Protein AF-A0A812BI98-F1 (afdb_monomer_lite)

InterPro domains:
  IPR001715 Calponin homology domain [PF00307] (2-47)
  IPR001715 Calponin homology domain [PF00307] (63-104)
  IPR001715 Calponin homology domain [PS50021] (1-47)
  IPR036872 CH domain superfamily [G3DSA:1.10.418.10] (1-49)
  IPR036872 CH domain superfamily [G3DSA:1.10.418.10] (50-117)
  IPR036872 CH domain superfamily [SSF47576] (1-109)
  IPR044801 Filamin family [PTHR38537] (9-109)

Radius of gyration: 30.45 Å; chains: 1; bounding box: 61×36×96 Å

Structure (mmCIF, N/CA/C/O backbone):
data_AF-A0A812BI98-F1
#
_entry.id   AF-A0A812BI98-F1
#
loop_
_atom_site.group_PDB
_atom_site.id
_atom_site.type_symbol
_atom_site.label_atom_id
_atom_site.label_alt_id
_atom_site.label_comp_id
_atom_site.label_asym_id
_atom_site.label_entity_id
_atom_site.label_seq_id
_atom_site.pdbx_PDB_ins_code
_atom_site.Cartn_x
_atom_site.Cartn_y
_atom_site.Cartn_z
_atom_site.occupancy
_atom_site.B_iso_or_equiv
_atom_site.auth_seq_id
_atom_site.auth_comp_id
_atom_site.auth_asym_id
_atom_site.auth_atom_id
_atom_site.pdbx_PDB_model_num
ATOM 1 N N . MET A 1 1 ? -13.188 -8.222 19.026 1.00 58.31 1 MET A N 1
ATOM 2 C CA . MET A 1 1 ? -12.436 -8.185 17.748 1.00 58.31 1 MET A CA 1
ATOM 3 C C . MET A 1 1 ? -13.376 -8.053 16.550 1.00 58.31 1 MET A C 1
ATOM 5 O O . MET A 1 1 ? -13.187 -7.123 15.781 1.00 58.31 1 MET A O 1
ATOM 9 N N . LEU A 1 2 ? -14.429 -8.877 16.440 1.00 67.62 2 LEU A N 1
ATOM 10 C CA . LEU A 1 2 ? -15.436 -8.780 15.364 1.00 67.62 2 LEU A CA 1
ATOM 11 C C . LEU A 1 2 ? -16.103 -7.392 15.251 1.00 67.62 2 LEU A C 1
ATOM 13 O O . LEU A 1 2 ? -16.142 -6.840 14.160 1.00 67.62 2 LEU A O 1
ATOM 17 N N . GLN A 1 3 ? -16.496 -6.770 16.372 1.00 71.06 3 GLN A N 1
ATOM 18 C CA . GLN A 1 3 ? -17.052 -5.401 16.384 1.00 71.06 3 GLN A CA 1
ATOM 19 C C . GLN A 1 3 ? -16.108 -4.330 15.802 1.00 71.06 3 GLN A C 1
ATOM 21 O O . GLN A 1 3 ? -16.570 -3.352 15.218 1.00 71.06 3 GLN A O 1
ATOM 26 N N . ASN A 1 4 ? -14.788 -4.511 15.932 1.00 72.56 4 ASN A N 1
ATOM 27 C CA . ASN A 1 4 ? -13.816 -3.576 15.361 1.00 72.56 4 ASN A CA 1
ATOM 28 C C . ASN A 1 4 ? -13.753 -3.734 13.839 1.00 72.56 4 ASN A C 1
ATOM 30 O O . ASN A 1 4 ? -13.665 -2.740 13.124 1.00 72.56 4 ASN A O 1
ATOM 34 N N . VAL A 1 5 ? -13.836 -4.972 13.343 1.00 70.94 5 VAL A N 1
ATOM 35 C CA . VAL A 1 5 ? -13.877 -5.250 11.901 1.00 70.94 5 VAL A CA 1
ATOM 36 C C . VAL A 1 5 ? -15.176 -4.721 11.286 1.00 70.94 5 VAL A C 1
ATOM 38 O O . VAL A 1 5 ? -15.126 -4.097 10.231 1.00 70.94 5 VAL A O 1
ATOM 41 N N . ASP A 1 6 ? -16.307 -4.840 11.988 1.00 75.94 6 ASP A N 1
ATOM 42 C CA . ASP A 1 6 ? -17.585 -4.235 11.579 1.00 75.94 6 ASP A CA 1
ATOM 43 C C . ASP A 1 6 ? -17.515 -2.711 11.434 1.00 75.94 6 ASP A C 1
ATOM 45 O O . ASP A 1 6 ? -18.087 -2.134 10.509 1.00 75.94 6 ASP A O 1
ATOM 49 N N . LEU A 1 7 ? -16.840 -2.029 12.362 1.00 76.56 7 LEU A N 1
ATOM 50 C CA . LEU A 1 7 ? -16.619 -0.584 12.269 1.00 76.56 7 LEU A CA 1
ATOM 51 C C . LEU A 1 7 ? -15.777 -0.226 11.042 1.00 76.56 7 LEU A C 1
ATOM 53 O O . LEU A 1 7 ? -16.141 0.679 10.294 1.00 76.56 7 LEU A O 1
ATOM 57 N N . VAL A 1 8 ? -14.692 -0.966 10.802 1.00 79.56 8 VAL A N 1
ATOM 58 C CA . VAL A 1 8 ? -13.822 -0.761 9.634 1.00 79.56 8 VAL A CA 1
ATOM 59 C C . VAL A 1 8 ? -14.593 -0.981 8.335 1.00 79.56 8 VAL A C 1
ATOM 61 O O . VAL A 1 8 ? -14.496 -0.173 7.415 1.00 79.56 8 VAL A O 1
ATOM 64 N N . PHE A 1 9 ? -15.394 -2.040 8.248 1.00 80.06 9 PHE A N 1
ATOM 65 C CA . PHE A 1 9 ? -16.180 -2.329 7.051 1.00 80.06 9 PHE A CA 1
ATOM 66 C C . PHE A 1 9 ? -17.235 -1.261 6.781 1.00 80.06 9 PHE A C 1
ATOM 68 O O . PHE A 1 9 ? -17.394 -0.858 5.629 1.00 80.06 9 PHE A O 1
ATOM 75 N N . ARG A 1 10 ? -17.893 -0.735 7.819 1.00 80.94 10 ARG A N 1
ATOM 76 C CA . ARG A 1 10 ? -18.806 0.406 7.667 1.00 80.94 10 ARG A CA 1
ATOM 77 C C . ARG A 1 10 ? -18.099 1.635 7.096 1.00 80.94 10 ARG A C 1
ATOM 79 O O . ARG A 1 10 ? -18.566 2.165 6.094 1.00 80.94 10 ARG A O 1
ATOM 86 N N . ALA A 1 11 ? -16.937 2.006 7.632 1.00 79.00 11 ALA A N 1
ATOM 87 C CA . ALA A 1 11 ? -16.153 3.132 7.113 1.00 79.00 11 ALA A CA 1
ATOM 88 C C . ALA A 1 11 ? -15.715 2.929 5.645 1.00 79.00 11 ALA A C 1
ATOM 90 O O . ALA A 1 11 ? -15.808 3.833 4.818 1.00 79.00 11 ALA A O 1
ATOM 91 N N . ILE A 1 12 ? -15.298 1.712 5.276 1.00 80.12 12 ILE A N 1
ATOM 92 C CA . ILE A 1 12 ? -14.932 1.369 3.889 1.00 80.12 12 ILE A CA 1
ATOM 93 C C . ILE A 1 12 ? -16.139 1.517 2.943 1.00 80.12 12 ILE A C 1
ATOM 95 O O . ILE A 1 12 ? -15.995 2.005 1.816 1.00 80.12 12 ILE A O 1
ATOM 99 N N . MET A 1 13 ? -17.332 1.113 3.388 1.00 82.56 13 MET A N 1
ATOM 100 C CA . MET A 1 13 ? -18.566 1.278 2.614 1.00 82.56 13 MET A CA 1
ATOM 101 C C . MET A 1 13 ? -18.974 2.751 2.473 1.00 82.56 13 MET A C 1
ATOM 103 O O . MET A 1 13 ? -19.407 3.142 1.386 1.00 82.56 13 MET A O 1
ATOM 107 N N . GLU A 1 14 ? -18.798 3.570 3.515 1.00 85.25 14 GLU A N 1
ATOM 108 C CA . GLU A 1 14 ? -19.023 5.026 3.472 1.00 85.25 14 GLU A CA 1
ATOM 109 C C . GLU A 1 14 ? -18.144 5.700 2.408 1.00 85.25 14 GLU A C 1
ATOM 111 O O . GLU A 1 14 ? -18.627 6.517 1.619 1.00 85.25 14 GLU A O 1
ATOM 116 N N . ASP A 1 15 ? -16.899 5.243 2.260 1.00 80.06 15 ASP A N 1
ATOM 117 C CA . ASP A 1 15 ? -15.980 5.692 1.209 1.00 80.06 15 ASP A CA 1
ATOM 118 C C . ASP A 1 15 ? -16.292 5.129 -0.190 1.00 80.06 15 ASP A C 1
ATOM 120 O O . ASP A 1 15 ? -15.548 5.351 -1.158 1.00 80.06 15 ASP A O 1
ATOM 124 N N . LYS A 1 16 ? -17.447 4.473 -0.349 1.00 82.31 16 LYS A N 1
ATOM 125 C CA . LYS A 1 16 ? -17.957 3.883 -1.598 1.00 82.31 16 LYS A CA 1
ATOM 126 C C . LYS A 1 16 ? -17.076 2.755 -2.138 1.00 82.31 16 LYS A C 1
ATOM 128 O O . LYS A 1 16 ? -17.110 2.457 -3.336 1.00 82.31 16 LYS A O 1
ATOM 133 N N . ILE A 1 17 ? -16.286 2.110 -1.283 1.00 82.12 17 ILE A N 1
ATOM 134 C CA . ILE A 1 17 ? -15.508 0.932 -1.658 1.00 82.12 17 ILE A CA 1
ATOM 135 C C . ILE A 1 17 ? -16.389 -0.301 -1.464 1.00 82.12 17 ILE A C 1
ATOM 137 O O . ILE A 1 17 ? -16.863 -0.597 -0.370 1.00 82.12 17 ILE A O 1
ATOM 141 N N . LYS A 1 18 ? -16.603 -1.060 -2.542 1.00 83.75 18 LYS A N 1
ATOM 142 C CA . LYS A 1 18 ? -17.374 -2.305 -2.473 1.00 83.75 18 LYS A CA 1
ATOM 143 C C . LYS A 1 18 ? -16.566 -3.390 -1.770 1.00 83.75 18 LYS A C 1
ATOM 145 O O . LYS A 1 18 ? -15.534 -3.816 -2.297 1.00 83.75 18 LYS A O 1
ATOM 150 N N . ILE A 1 19 ? -17.083 -3.883 -0.656 1.00 83.50 19 ILE A N 1
ATOM 151 C CA . ILE A 1 19 ? -16.599 -5.087 0.018 1.00 83.50 19 ILE A CA 1
ATOM 152 C C . ILE A 1 19 ? -17.162 -6.291 -0.742 1.00 83.50 19 ILE A C 1
ATOM 154 O O . ILE A 1 19 ? -18.371 -6.402 -0.916 1.00 83.50 19 ILE A O 1
ATOM 158 N N . VAL A 1 20 ? -16.298 -7.143 -1.295 1.00 81.00 20 VAL A N 1
ATOM 159 C CA . VAL A 1 20 ? -16.723 -8.276 -2.135 1.00 81.00 20 VAL A CA 1
ATOM 160 C C . VAL A 1 20 ? -16.166 -9.556 -1.556 1.00 81.00 20 VAL A C 1
ATOM 162 O O . VAL A 1 20 ? -14.949 -9.706 -1.479 1.00 81.00 20 VAL A O 1
ATOM 165 N N . ASN A 1 21 ? -17.073 -10.470 -1.213 1.00 84.38 21 ASN A N 1
ATOM 166 C CA . ASN A 1 21 ? -16.782 -11.819 -0.734 1.00 84.38 21 ASN A CA 1
ATOM 167 C C . ASN A 1 21 ? -15.816 -11.865 0.461 1.00 84.38 21 ASN A C 1
ATOM 169 O O . ASN A 1 21 ? -15.031 -12.800 0.553 1.00 84.38 21 ASN A O 1
ATOM 173 N N . ILE A 1 22 ? -15.843 -10.861 1.340 1.00 84.50 22 ILE A N 1
ATOM 174 C CA . ILE A 1 22 ? -15.079 -10.863 2.589 1.00 84.50 22 ILE A CA 1
ATOM 175 C C . ILE A 1 22 ? -15.997 -10.476 3.746 1.00 84.50 22 ILE A C 1
ATOM 177 O O . ILE A 1 22 ? -16.682 -9.453 3.681 1.00 84.50 22 ILE A O 1
ATOM 181 N N . GLY A 1 23 ? -16.026 -11.324 4.770 1.00 84.31 23 GLY A N 1
ATOM 182 C CA . GLY A 1 23 ? -16.734 -11.109 6.026 1.00 84.31 23 GLY A CA 1
ATOM 183 C C . GLY A 1 23 ? -15.780 -10.840 7.186 1.00 84.31 23 GLY A C 1
ATOM 184 O O . GLY A 1 23 ? -14.556 -10.918 7.066 1.00 84.31 23 GLY A O 1
ATOM 185 N N . ASN A 1 24 ? -16.347 -10.516 8.343 1.00 79.62 24 ASN A N 1
ATOM 186 C CA . ASN A 1 24 ? -15.558 -10.159 9.523 1.00 79.62 24 ASN A CA 1
ATOM 187 C C . ASN A 1 24 ? -14.732 -11.345 10.026 1.00 79.62 24 ASN A C 1
ATOM 189 O O . ASN A 1 24 ? -13.596 -11.182 10.470 1.00 79.62 24 ASN A O 1
ATOM 193 N N . GLU A 1 25 ? -15.307 -12.541 9.918 1.00 80.62 25 GLU A N 1
ATOM 194 C CA . GLU A 1 25 ? -14.672 -13.803 10.281 1.00 80.62 25 GLU A CA 1
ATOM 195 C C . GLU A 1 25 ? -13.445 -14.088 9.413 1.00 80.62 25 GLU A C 1
ATOM 197 O O . GLU A 1 25 ? -12.435 -14.541 9.936 1.00 80.62 25 GLU A O 1
ATOM 202 N N . ASP A 1 26 ? -13.467 -13.742 8.122 1.00 80.75 26 ASP A N 1
ATOM 203 C CA . ASP A 1 26 ? -12.318 -13.923 7.227 1.00 80.75 26 ASP A CA 1
ATOM 204 C C . ASP A 1 26 ? -11.114 -13.077 7.651 1.00 80.75 26 ASP A C 1
ATOM 206 O O . ASP A 1 26 ? -9.968 -13.504 7.513 1.00 80.75 26 ASP A O 1
ATOM 210 N N . VAL A 1 27 ? -11.363 -11.877 8.179 1.00 73.75 27 VAL A N 1
ATOM 211 C CA . VAL A 1 27 ? -10.308 -10.988 8.679 1.00 73.75 27 VAL A CA 1
ATOM 212 C C . VAL A 1 27 ? -9.775 -11.494 10.015 1.00 73.75 27 VAL A C 1
ATOM 214 O O . VAL A 1 27 ? -8.563 -11.581 10.193 1.00 73.75 27 VAL A O 1
ATOM 217 N N . VAL A 1 28 ? -10.669 -11.857 10.939 1.00 70.19 28 VAL A N 1
ATOM 218 C CA . VAL A 1 28 ? -10.293 -12.355 12.273 1.00 70.19 28 VAL A CA 1
ATOM 219 C C . VAL A 1 28 ? -9.551 -13.690 12.185 1.00 70.19 28 VAL A C 1
ATOM 221 O O . VAL A 1 28 ? -8.573 -13.889 12.900 1.00 70.19 28 VAL A O 1
ATOM 224 N N . ASN A 1 29 ? -9.961 -14.570 11.271 1.00 76.50 29 ASN A N 1
ATOM 225 C CA . ASN A 1 29 ? -9.350 -15.883 11.062 1.00 76.50 29 ASN A CA 1
ATOM 226 C C . ASN A 1 29 ? -8.132 -15.841 10.121 1.00 76.50 29 ASN A C 1
ATOM 228 O O . ASN A 1 29 ? -7.505 -16.872 9.889 1.00 76.50 29 ASN A O 1
ATOM 232 N N . GLY A 1 30 ? -7.778 -14.673 9.571 1.00 77.31 30 GLY A N 1
ATOM 233 C CA . GLY A 1 30 ? -6.558 -14.503 8.780 1.00 77.31 30 GLY A CA 1
ATOM 234 C C . GLY A 1 30 ? -6.609 -15.100 7.369 1.00 77.31 30 GLY A C 1
ATOM 235 O O . GLY A 1 30 ? -5.598 -15.598 6.874 1.00 77.31 30 GLY A O 1
ATOM 236 N N . ASN A 1 31 ? -7.754 -15.046 6.682 1.00 81.38 31 ASN A N 1
ATOM 237 C CA . ASN A 1 31 ? -7.878 -15.500 5.296 1.00 81.38 31 ASN A CA 1
ATOM 238 C C . ASN A 1 31 ? -7.100 -14.579 4.336 1.00 81.38 31 ASN A C 1
ATOM 240 O O . ASN A 1 31 ? -7.626 -13.604 3.790 1.00 81.38 31 ASN A O 1
ATOM 244 N N . LEU A 1 32 ? -5.828 -14.918 4.108 1.00 74.81 32 LEU A N 1
ATOM 245 C CA . LEU A 1 32 ? -4.874 -14.122 3.330 1.00 74.81 32 LEU A CA 1
ATOM 246 C C . LEU A 1 32 ? -5.392 -13.735 1.944 1.00 74.81 32 LEU A C 1
ATOM 248 O O . LEU A 1 32 ? -5.201 -12.600 1.515 1.00 74.81 32 LEU A O 1
ATOM 252 N N . LYS A 1 33 ? -6.069 -14.650 1.243 1.00 80.75 33 LYS A N 1
ATOM 253 C CA . LYS A 1 33 ? -6.572 -14.398 -0.114 1.00 80.75 33 LYS A CA 1
ATOM 254 C C . LYS A 1 33 ? -7.587 -13.256 -0.130 1.00 80.75 33 LYS A C 1
ATOM 256 O O . LYS A 1 33 ? -7.526 -12.389 -1.002 1.00 80.75 33 LYS A O 1
ATOM 261 N N . LEU A 1 34 ? -8.510 -13.251 0.828 1.00 79.06 34 LEU A N 1
ATOM 262 C CA . LEU A 1 34 ? -9.551 -12.230 0.924 1.00 79.06 34 LEU A CA 1
ATOM 263 C C . LEU A 1 34 ? -8.997 -10.917 1.475 1.00 79.06 34 LEU A C 1
ATOM 265 O O . LEU A 1 34 ? -9.311 -9.856 0.937 1.00 79.06 34 LEU A O 1
ATOM 269 N N . ILE A 1 35 ? -8.101 -10.987 2.461 1.00 75.69 35 ILE A N 1
ATOM 270 C CA . ILE A 1 35 ? -7.405 -9.815 3.008 1.00 75.69 35 ILE A CA 1
ATOM 271 C C . ILE A 1 35 ? -6.597 -9.102 1.914 1.00 75.69 35 ILE A C 1
ATOM 273 O O . ILE A 1 35 ? -6.718 -7.888 1.760 1.00 75.69 35 ILE A O 1
ATOM 277 N N . LEU A 1 36 ? -5.839 -9.834 1.089 1.00 72.44 36 LEU A N 1
ATOM 278 C CA . LEU A 1 36 ? -5.121 -9.262 -0.058 1.00 72.44 36 LEU A CA 1
ATOM 279 C C . LEU A 1 36 ? -6.082 -8.627 -1.072 1.00 72.44 36 LEU A C 1
ATOM 281 O O . LEU A 1 36 ? -5.805 -7.547 -1.594 1.00 72.44 36 LEU A O 1
ATOM 285 N N . GLY A 1 37 ? -7.236 -9.256 -1.311 1.00 80.19 37 GLY A N 1
ATOM 286 C CA . GLY A 1 37 ? -8.297 -8.689 -2.143 1.00 80.19 37 GLY A CA 1
ATOM 287 C C . GLY A 1 37 ? -8.862 -7.374 -1.593 1.00 80.19 37 GLY A C 1
ATOM 288 O O . GLY A 1 37 ? -9.118 -6.449 -2.368 1.00 80.19 37 GLY A O 1
ATOM 289 N N . LEU A 1 38 ? -9.024 -7.262 -0.271 1.00 77.88 38 LEU A N 1
ATOM 290 C CA . LEU A 1 38 ? -9.459 -6.036 0.402 1.00 77.88 38 LEU A CA 1
ATOM 291 C C . LEU A 1 38 ? -8.390 -4.939 0.310 1.00 77.88 38 LEU A C 1
ATOM 293 O O . LEU A 1 38 ? -8.702 -3.820 -0.095 1.00 77.88 38 LEU A O 1
ATOM 297 N N . ILE A 1 39 ? -7.129 -5.264 0.609 1.00 76.50 39 ILE A N 1
ATOM 298 C CA . ILE A 1 39 ? -5.995 -4.328 0.512 1.00 76.50 39 ILE A CA 1
ATOM 299 C C . ILE A 1 39 ? -5.870 -3.781 -0.911 1.00 76.50 39 ILE A C 1
ATOM 301 O O . ILE A 1 39 ? -5.742 -2.573 -1.102 1.00 76.50 39 ILE A O 1
ATOM 305 N N . TRP A 1 40 ? -5.979 -4.64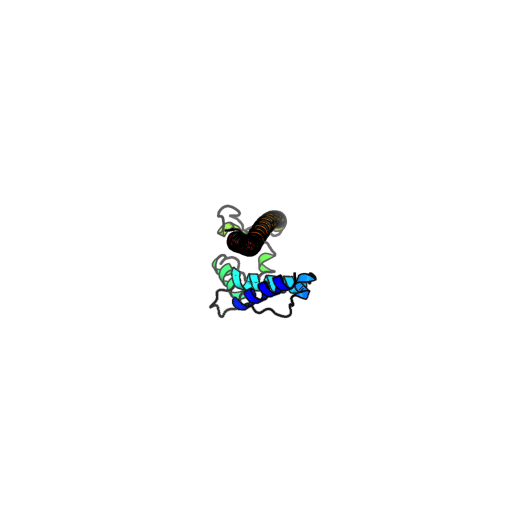3 -1.922 1.00 79.00 40 TRP A N 1
ATOM 306 C CA . TRP A 1 40 ? -5.942 -4.221 -3.321 1.00 79.00 40 TRP A CA 1
ATOM 307 C C . TRP A 1 40 ? -7.038 -3.199 -3.658 1.00 79.00 40 TRP A C 1
ATOM 309 O O . TRP A 1 40 ? -6.776 -2.216 -4.349 1.00 79.00 40 TRP A O 1
ATOM 319 N N . ARG A 1 41 ? -8.259 -3.374 -3.135 1.00 79.12 41 ARG A N 1
ATOM 320 C CA . ARG A 1 41 ? -9.357 -2.409 -3.329 1.00 79.12 41 ARG A CA 1
ATOM 321 C C . ARG A 1 41 ? -9.075 -1.063 -2.667 1.00 79.12 41 ARG A C 1
ATOM 323 O O . ARG A 1 41 ? -9.405 -0.033 -3.252 1.00 79.12 41 ARG A O 1
ATOM 330 N N . LEU A 1 42 ? -8.454 -1.067 -1.488 1.00 75.88 42 LEU A N 1
ATOM 331 C CA . LEU A 1 42 ? -8.044 0.157 -0.796 1.00 75.88 42 LEU A CA 1
ATOM 332 C C . LEU A 1 42 ? -6.966 0.902 -1.592 1.00 75.88 42 LEU A C 1
ATOM 334 O O . LEU A 1 42 ? -7.123 2.092 -1.859 1.00 75.88 42 LEU A O 1
ATOM 338 N N . ILE A 1 43 ? -5.927 0.197 -2.055 1.00 74.75 43 ILE A N 1
ATOM 339 C CA . ILE A 1 43 ? -4.880 0.764 -2.924 1.00 74.75 43 ILE A CA 1
ATOM 340 C C . ILE A 1 43 ? -5.514 1.383 -4.174 1.00 74.75 43 ILE A C 1
ATOM 342 O O . ILE A 1 43 ? -5.261 2.545 -4.496 1.00 74.75 43 ILE A O 1
ATOM 346 N N . LEU A 1 44 ? -6.406 0.642 -4.839 1.00 75.94 44 LEU A N 1
ATOM 347 C CA . LEU A 1 44 ? -7.120 1.137 -6.011 1.00 75.94 44 LEU A CA 1
ATOM 348 C C . LEU A 1 44 ? -7.895 2.422 -5.724 1.00 75.94 44 LEU A C 1
ATOM 350 O O . LEU A 1 44 ? -7.859 3.322 -6.558 1.00 75.94 44 LEU A O 1
ATOM 354 N N . ARG A 1 45 ? -8.592 2.532 -4.588 1.00 77.31 45 ARG A N 1
ATOM 355 C CA . ARG A 1 45 ? -9.398 3.714 -4.258 1.00 77.31 45 ARG A CA 1
ATOM 356 C C . ARG A 1 45 ? -8.552 4.927 -3.887 1.00 77.31 45 ARG A C 1
ATOM 358 O O . ARG A 1 45 ? -8.842 6.004 -4.390 1.00 77.31 45 ARG A O 1
ATOM 365 N N . TYR A 1 46 ? -7.570 4.770 -3.005 1.00 77.25 46 TYR A N 1
ATOM 366 C CA . TYR A 1 46 ? -6.878 5.921 -2.414 1.00 77.25 46 TYR A CA 1
ATOM 367 C C . TYR A 1 46 ? -5.623 6.345 -3.173 1.00 77.25 46 TYR A C 1
ATOM 369 O O . TYR A 1 46 ? -5.267 7.517 -3.125 1.00 77.25 46 TYR A O 1
ATOM 377 N N . GLN A 1 47 ? -4.943 5.422 -3.859 1.00 70.94 47 GLN A N 1
ATOM 378 C CA . GLN A 1 47 ? -3.670 5.727 -4.525 1.00 70.94 47 GLN A CA 1
ATOM 379 C C . GLN A 1 47 ? -3.795 5.851 -6.043 1.00 70.94 47 GLN A C 1
ATOM 381 O O . GLN A 1 47 ? -2.967 6.505 -6.669 1.00 70.94 47 GLN A O 1
ATOM 386 N N . ILE A 1 48 ? -4.800 5.208 -6.643 1.00 71.31 48 ILE A N 1
ATOM 387 C CA . ILE A 1 48 ? -4.861 5.035 -8.102 1.00 71.31 48 ILE A CA 1
ATOM 388 C C . ILE A 1 48 ? -6.073 5.738 -8.709 1.00 71.31 48 ILE A C 1
ATOM 390 O O . ILE A 1 48 ? -5.962 6.417 -9.728 1.00 71.31 48 ILE A O 1
ATOM 394 N N . SER A 1 49 ? -7.249 5.555 -8.116 1.00 68.12 49 SER A N 1
ATOM 395 C CA . SER A 1 49 ? -8.499 6.043 -8.690 1.00 68.12 49 SER A CA 1
ATOM 396 C C . SER A 1 49 ? -8.784 7.466 -8.233 1.00 68.12 49 SER A C 1
ATOM 398 O O . SER A 1 49 ? -9.012 7.719 -7.055 1.00 68.12 49 SER A O 1
ATOM 400 N N . THR A 1 50 ? -8.878 8.394 -9.181 1.00 63.78 50 THR A N 1
ATOM 401 C CA . THR A 1 50 ? -9.525 9.688 -8.945 1.00 63.78 50 THR A CA 1
ATOM 402 C C . THR A 1 50 ? -11.042 9.505 -9.034 1.00 63.78 50 THR A C 1
ATOM 404 O O . THR A 1 50 ? -11.532 8.818 -9.930 1.00 63.78 50 THR A O 1
ATOM 407 N N . SER A 1 51 ? -11.796 10.126 -8.124 1.00 57.59 51 SER A N 1
ATOM 408 C CA . SER A 1 51 ? -13.250 9.952 -7.933 1.00 57.59 51 SER A CA 1
ATOM 409 C C . SER A 1 51 ? -14.122 10.092 -9.193 1.00 57.59 51 SER A C 1
ATOM 411 O O . SER A 1 51 ? -15.229 9.559 -9.206 1.00 57.59 51 SER A O 1
ATOM 413 N N . ASN A 1 52 ? -13.624 10.739 -10.254 1.00 57.56 52 ASN A N 1
ATOM 414 C CA . ASN A 1 52 ? -14.368 11.048 -11.481 1.00 57.56 52 ASN A CA 1
ATOM 415 C C . ASN A 1 52 ? -13.850 10.341 -12.753 1.00 57.56 52 ASN A C 1
ATOM 417 O O . ASN A 1 52 ? -14.331 10.626 -13.852 1.00 57.56 52 ASN A O 1
ATOM 421 N N . ALA A 1 53 ? -12.870 9.438 -12.656 1.00 59.34 53 ALA A N 1
ATOM 422 C CA . ALA A 1 53 ? -12.291 8.807 -13.840 1.00 59.34 53 ALA A CA 1
ATOM 423 C C . ALA A 1 53 ? -13.163 7.645 -14.362 1.00 59.34 53 ALA A C 1
ATOM 425 O O . ALA A 1 53 ? -13.325 6.625 -13.700 1.00 59.34 53 ALA A O 1
ATOM 426 N N . ARG A 1 54 ? -13.689 7.777 -15.590 1.00 62.41 54 ARG A N 1
ATOM 427 C CA . ARG A 1 54 ? -14.400 6.697 -16.317 1.00 62.41 54 ARG A CA 1
ATOM 428 C C . ARG A 1 54 ? -13.467 5.586 -16.820 1.00 62.41 54 ARG A C 1
ATOM 430 O O . ARG A 1 54 ? -13.936 4.533 -17.239 1.00 62.41 54 ARG A O 1
ATOM 437 N N . ALA A 1 55 ? -12.160 5.833 -16.825 1.00 70.44 55 ALA A N 1
ATOM 438 C CA . ALA A 1 55 ? -11.162 4.895 -17.316 1.00 70.44 55 ALA A CA 1
ATOM 439 C C . ALA A 1 55 ? -10.795 3.856 -16.247 1.00 70.44 55 ALA A C 1
ATOM 441 O O . ALA A 1 55 ? -10.729 4.164 -15.058 1.00 70.44 55 ALA A O 1
ATOM 442 N N . ALA A 1 56 ? -10.510 2.626 -16.683 1.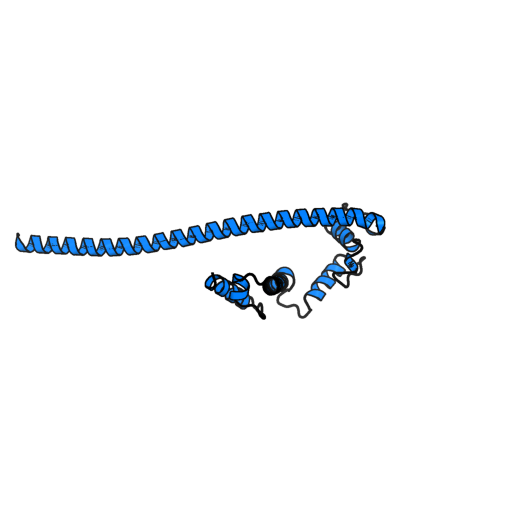00 80.62 56 ALA A N 1
ATOM 443 C CA . ALA A 1 56 ? -10.044 1.573 -15.790 1.00 80.62 56 ALA A CA 1
ATOM 444 C C . ALA A 1 56 ? -8.753 2.012 -15.057 1.00 80.62 56 ALA A C 1
ATOM 446 O O . ALA A 1 56 ? -7.853 2.545 -15.712 1.00 80.62 56 ALA A O 1
ATOM 447 N N . PRO A 1 57 ? -8.594 1.732 -13.747 1.00 74.62 57 PRO A N 1
ATOM 448 C CA . PRO A 1 57 ? -7.435 2.176 -12.960 1.00 74.62 57 PRO A CA 1
ATOM 449 C C . PRO A 1 57 ? -6.085 1.792 -13.577 1.00 74.62 57 PRO A C 1
ATOM 451 O O . PRO A 1 57 ? -5.151 2.587 -13.612 1.00 74.62 57 PRO A O 1
ATOM 454 N N . LYS A 1 58 ? -6.013 0.592 -14.164 1.00 79.38 58 LYS A N 1
ATOM 455 C CA . LYS A 1 58 ? -4.834 0.107 -14.891 1.00 79.38 58 LYS A CA 1
ATOM 456 C C . LYS A 1 58 ? -4.444 1.026 -16.057 1.00 79.38 58 LYS A C 1
ATOM 458 O O . LYS A 1 58 ? -3.265 1.298 -16.245 1.00 79.38 58 LYS A O 1
ATOM 463 N N . MET A 1 59 ? -5.424 1.506 -16.823 1.00 82.12 59 MET A N 1
ATOM 464 C CA . MET A 1 59 ? -5.186 2.397 -17.963 1.00 82.12 59 MET A CA 1
ATOM 465 C C . MET A 1 59 ? -4.727 3.780 -17.508 1.00 82.12 59 MET A C 1
ATOM 467 O O . MET A 1 59 ? -3.852 4.357 -18.140 1.00 82.12 59 MET A O 1
ATOM 471 N N . LEU A 1 60 ? -5.261 4.291 -16.394 1.00 79.88 60 LEU A N 1
ATOM 472 C CA . LEU A 1 60 ? -4.798 5.556 -15.814 1.00 79.88 60 LEU A CA 1
ATOM 473 C C . LEU A 1 60 ? -3.316 5.487 -15.445 1.00 79.88 60 LEU A C 1
ATOM 475 O O . LEU A 1 60 ? -2.552 6.382 -15.797 1.00 79.88 60 LEU A O 1
ATOM 479 N N . MET A 1 61 ? -2.901 4.401 -14.789 1.00 79.38 61 MET A N 1
ATOM 480 C CA . MET A 1 61 ? -1.501 4.202 -14.418 1.00 79.38 61 MET A CA 1
ATOM 481 C C . MET A 1 61 ? -0.597 4.073 -15.643 1.00 79.38 61 MET A C 1
ATOM 483 O O . MET A 1 61 ? 0.457 4.698 -15.680 1.00 79.38 61 MET A O 1
ATOM 487 N N . ILE A 1 62 ? -1.016 3.301 -16.651 1.00 83.44 62 ILE A N 1
ATOM 488 C CA . ILE A 1 62 ? -0.261 3.147 -17.901 1.00 83.44 62 ILE A CA 1
ATOM 489 C C . ILE A 1 62 ? -0.111 4.496 -18.607 1.00 83.44 62 ILE A C 1
ATOM 491 O O . ILE A 1 62 ? 1.000 4.870 -18.959 1.00 83.44 62 ILE A O 1
ATOM 495 N N . ASN A 1 63 ? -1.194 5.261 -18.750 1.00 84.06 63 ASN A N 1
ATOM 496 C CA . ASN A 1 63 ? -1.154 6.570 -19.401 1.00 84.06 63 ASN A CA 1
ATOM 497 C C . ASN A 1 63 ? -0.265 7.560 -18.636 1.00 84.06 63 ASN A C 1
ATOM 499 O O . ASN A 1 63 ? 0.503 8.299 -19.249 1.00 84.06 63 ASN A O 1
ATOM 503 N N . CYS A 1 64 ? -0.336 7.551 -17.302 1.00 82.12 64 CYS A N 1
ATOM 504 C CA . CYS A 1 64 ? 0.539 8.357 -16.457 1.00 82.12 64 CYS A CA 1
ATOM 505 C C . CYS A 1 64 ? 2.010 7.984 -16.687 1.00 82.12 64 CYS A C 1
ATOM 507 O O . CYS A 1 64 ? 2.828 8.844 -17.006 1.00 82.12 64 CYS A O 1
ATOM 509 N N . LEU A 1 65 ? 2.344 6.696 -16.630 1.00 81.69 65 LEU A N 1
ATOM 510 C CA . LEU A 1 65 ? 3.707 6.221 -16.859 1.00 81.69 65 LEU A CA 1
ATOM 511 C C . LEU A 1 65 ? 4.205 6.520 -18.268 1.00 81.69 65 LEU A C 1
ATOM 513 O O . LEU A 1 65 ? 5.340 6.953 -18.416 1.00 81.69 65 LEU A O 1
ATOM 517 N N . GLN A 1 66 ? 3.357 6.374 -19.281 1.00 85.62 66 GLN A N 1
ATOM 518 C CA . GLN A 1 66 ? 3.697 6.713 -20.658 1.00 85.62 66 GLN A CA 1
ATOM 519 C C . GLN A 1 66 ? 3.954 8.218 -20.830 1.00 85.62 66 GLN A C 1
ATOM 521 O O . GLN A 1 66 ? 4.812 8.604 -21.617 1.00 85.62 66 GLN A O 1
ATOM 526 N N . SER A 1 67 ? 3.263 9.075 -20.068 1.00 85.00 67 SER A N 1
ATOM 527 C CA . SER A 1 67 ? 3.539 10.519 -20.048 1.00 85.00 67 SER A CA 1
ATOM 528 C C . SER A 1 67 ? 4.855 10.867 -19.340 1.00 85.00 67 SER A C 1
ATOM 530 O O . SER A 1 67 ? 5.568 11.775 -19.764 1.00 85.00 67 SER A O 1
ATOM 532 N N . PHE A 1 68 ? 5.213 10.121 -18.290 1.00 80.44 68 PHE A N 1
ATOM 533 C CA . PHE A 1 68 ? 6.474 10.292 -17.565 1.00 80.44 68 PHE A CA 1
ATOM 534 C C . PHE A 1 68 ? 7.677 9.710 -18.321 1.00 80.44 68 PHE A C 1
ATOM 536 O O . PHE A 1 68 ? 8.771 10.276 -18.255 1.00 80.44 68 PHE A O 1
ATOM 543 N N . LEU A 1 69 ? 7.469 8.608 -19.044 1.00 86.19 69 LEU A N 1
ATOM 544 C CA . LEU A 1 69 ? 8.473 7.808 -19.747 1.00 86.19 69 LEU A CA 1
ATOM 545 C C . LEU A 1 69 ? 8.070 7.583 -21.215 1.00 86.19 69 LEU A C 1
ATOM 547 O O . LEU A 1 69 ? 7.797 6.447 -21.614 1.00 86.19 69 LEU A O 1
ATOM 551 N N . PRO A 1 70 ? 8.059 8.642 -22.046 1.00 85.00 70 PRO A N 1
ATOM 552 C CA . PRO A 1 70 ? 7.634 8.532 -23.442 1.00 85.00 70 PRO A CA 1
ATOM 553 C C . PRO A 1 70 ? 8.509 7.565 -24.256 1.00 85.00 70 PRO A C 1
ATOM 555 O O . PRO A 1 70 ? 8.017 6.906 -25.170 1.00 85.00 70 PRO A O 1
ATOM 558 N N . ASP A 1 71 ? 9.779 7.420 -23.874 1.00 84.56 71 ASP A N 1
ATOM 559 C CA . ASP A 1 71 ? 10.775 6.605 -24.574 1.00 84.56 71 ASP A CA 1
ATOM 560 C C . ASP A 1 71 ? 10.633 5.084 -24.334 1.00 84.56 71 ASP A C 1
ATOM 562 O O . ASP A 1 71 ? 11.205 4.297 -25.086 1.00 84.56 71 ASP A O 1
ATOM 566 N N . CYS A 1 72 ? 9.901 4.642 -23.299 1.00 78.81 72 CYS A N 1
ATOM 567 C CA . CYS A 1 72 ? 9.878 3.233 -22.863 1.00 78.81 72 CYS A CA 1
ATOM 568 C C . CYS A 1 72 ? 8.663 2.419 -23.346 1.00 78.81 72 CYS A C 1
ATOM 570 O O . CYS A 1 72 ? 8.593 1.229 -23.050 1.00 78.81 72 CYS A O 1
ATOM 572 N N . ASN A 1 73 ? 7.722 3.037 -24.072 1.00 83.50 73 ASN A N 1
ATOM 573 C CA . ASN A 1 73 ? 6.484 2.426 -24.591 1.00 83.50 73 ASN A CA 1
ATOM 574 C C . ASN A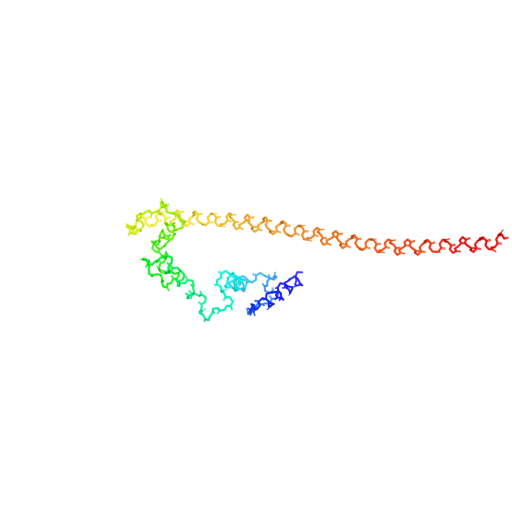 1 73 ? 5.837 1.389 -23.639 1.00 83.50 73 ASN A C 1
ATOM 576 O O . ASN A 1 73 ? 5.738 0.192 -23.930 1.00 83.50 73 ASN A O 1
ATOM 580 N N . ILE A 1 74 ? 5.428 1.860 -22.463 1.00 85.75 74 ILE A N 1
ATOM 581 C CA . ILE A 1 74 ? 4.884 1.057 -21.373 1.00 85.75 74 ILE A CA 1
ATOM 582 C C . ILE A 1 74 ? 3.410 0.778 -21.666 1.00 85.75 74 ILE A C 1
ATOM 584 O O . ILE A 1 74 ? 2.574 1.673 -21.639 1.00 85.75 74 ILE A O 1
ATOM 588 N N . THR A 1 75 ? 3.073 -0.488 -21.905 1.00 86.75 75 THR A N 1
ATOM 589 C CA . THR A 1 75 ? 1.692 -0.949 -22.152 1.00 86.75 75 THR A CA 1
ATOM 590 C C . THR A 1 75 ? 1.224 -1.976 -21.120 1.00 86.75 75 THR A C 1
ATOM 592 O O . THR A 1 75 ? 0.036 -2.299 -21.036 1.00 86.75 75 THR A O 1
ATOM 595 N N . ASN A 1 76 ? 2.139 -2.495 -20.298 1.00 83.00 76 ASN A N 1
ATOM 596 C CA . ASN A 1 76 ? 1.847 -3.442 -19.231 1.00 83.00 76 ASN A CA 1
ATOM 597 C C . ASN A 1 76 ? 2.757 -3.253 -18.000 1.00 83.00 76 ASN A C 1
ATOM 599 O O . ASN A 1 76 ? 3.742 -2.521 -18.030 1.00 83.00 76 ASN A O 1
ATOM 603 N N . PHE A 1 77 ? 2.404 -3.939 -16.908 1.00 79.62 77 PHE A N 1
ATOM 604 C CA . PHE A 1 77 ? 3.139 -3.949 -15.633 1.00 79.62 77 PHE A CA 1
ATOM 605 C C . PHE A 1 77 ? 3.976 -5.222 -15.434 1.00 79.62 77 PHE A C 1
ATOM 607 O O . PHE A 1 77 ? 4.300 -5.574 -14.305 1.00 79.62 77 PHE A O 1
ATOM 614 N N . SER A 1 78 ? 4.272 -5.958 -16.510 1.00 76.81 78 SER A N 1
ATOM 615 C CA . SER A 1 78 ? 5.011 -7.222 -16.450 1.00 76.81 78 SER A CA 1
ATOM 616 C C . SER A 1 78 ? 6.206 -7.206 -17.398 1.00 76.81 78 SER A C 1
ATOM 618 O O . SER A 1 78 ? 7.295 -6.792 -17.007 1.00 76.81 78 SER A O 1
ATOM 620 N N . SER A 1 79 ? 6.023 -7.615 -18.654 1.00 75.50 79 SER A N 1
ATOM 621 C CA . SER A 1 79 ? 7.120 -7.787 -19.608 1.00 75.50 79 SER A CA 1
ATOM 622 C C . SER A 1 79 ? 7.870 -6.485 -19.899 1.00 75.50 79 SER A C 1
ATOM 624 O O . SER A 1 79 ? 9.087 -6.528 -20.042 1.00 75.50 79 SER A O 1
ATOM 626 N N . ASN A 1 80 ? 7.196 -5.327 -19.906 1.00 80.31 80 ASN A N 1
ATOM 627 C CA . ASN A 1 80 ? 7.852 -4.030 -20.136 1.00 80.31 80 ASN A CA 1
ATOM 628 C C . ASN A 1 80 ? 8.801 -3.601 -19.007 1.00 80.31 80 ASN A C 1
ATOM 630 O O . ASN A 1 80 ? 9.635 -2.731 -19.215 1.00 80.31 80 ASN A O 1
ATOM 634 N N . TRP A 1 81 ? 8.682 -4.205 -17.826 1.00 76.69 81 TRP A N 1
ATOM 635 C CA . TRP A 1 81 ? 9.541 -3.923 -16.674 1.00 76.69 81 TRP A CA 1
ATOM 636 C C . TRP A 1 81 ? 10.584 -5.021 -16.446 1.00 76.69 81 TRP A C 1
ATOM 638 O O . TRP A 1 81 ? 11.480 -4.863 -15.621 1.00 76.69 81 TRP A O 1
ATOM 648 N N . SER A 1 82 ? 10.472 -6.135 -17.175 1.00 70.69 82 SER A N 1
ATOM 649 C CA . SER A 1 82 ? 11.253 -7.351 -16.935 1.00 70.69 82 SER A CA 1
ATOM 650 C C . SER A 1 82 ? 12.729 -7.233 -17.313 1.00 70.69 82 SER A C 1
ATOM 652 O O . SER A 1 82 ? 13.563 -7.924 -16.734 1.00 70.69 82 SER A O 1
ATOM 654 N N . ASP A 1 83 ? 13.068 -6.348 -18.252 1.00 69.12 83 ASP A N 1
ATOM 655 C CA . ASP A 1 83 ? 14.449 -6.084 -18.658 1.00 69.12 83 ASP A CA 1
ATOM 656 C C . ASP A 1 83 ? 15.129 -5.000 -17.808 1.00 69.12 83 ASP A C 1
ATOM 658 O O . ASP A 1 83 ? 16.329 -4.774 -17.956 1.00 69.12 83 ASP A O 1
ATOM 662 N N . GLY A 1 84 ? 14.380 -4.351 -16.911 1.00 72.12 84 GLY A N 1
ATOM 663 C CA . GLY A 1 84 ? 14.844 -3.297 -16.017 1.00 72.12 84 GLY A CA 1
ATOM 664 C C . GLY A 1 84 ? 15.004 -1.921 -16.668 1.00 72.12 84 GLY A C 1
ATOM 665 O O . GLY A 1 84 ? 15.137 -0.943 -15.935 1.00 72.12 84 GLY A O 1
ATOM 666 N N . VAL A 1 85 ? 14.951 -1.786 -17.996 1.00 78.88 85 VAL A N 1
ATOM 667 C CA . VAL A 1 85 ? 15.251 -0.516 -18.693 1.00 78.88 85 VAL A CA 1
ATOM 668 C C . VAL A 1 85 ? 14.234 0.566 -18.328 1.00 78.88 85 VAL A C 1
ATOM 670 O O . VAL A 1 85 ? 14.621 1.680 -17.976 1.00 78.88 85 VAL A O 1
ATOM 673 N N . ALA A 1 86 ? 12.942 0.222 -18.311 1.00 78.12 86 ALA A N 1
ATOM 674 C CA . ALA A 1 86 ? 11.871 1.136 -17.903 1.00 78.12 86 ALA A CA 1
ATOM 675 C C . ALA A 1 86 ? 12.044 1.653 -16.462 1.00 78.12 86 ALA A C 1
ATOM 677 O O . ALA A 1 86 ? 11.709 2.796 -16.159 1.00 78.12 86 ALA A O 1
ATOM 678 N N . LEU A 1 87 ? 12.617 0.831 -15.578 1.00 75.19 87 LEU A N 1
ATOM 679 C CA . LEU A 1 87 ? 12.859 1.193 -14.184 1.00 75.19 87 LEU A CA 1
ATOM 680 C C . LEU A 1 87 ? 14.034 2.176 -14.060 1.00 75.19 87 LEU A C 1
ATOM 682 O O . LEU A 1 87 ? 13.935 3.165 -13.339 1.00 75.19 87 LEU A O 1
ATOM 686 N N . HIS A 1 88 ? 15.106 1.979 -14.829 1.00 75.00 88 HIS A N 1
ATOM 687 C CA . HIS A 1 88 ? 16.222 2.932 -14.873 1.00 75.00 88 HIS A CA 1
ATOM 688 C C . HIS A 1 88 ? 15.800 4.273 -15.480 1.00 75.00 88 HIS A C 1
ATOM 690 O O . HIS A 1 88 ? 16.170 5.324 -14.962 1.00 75.00 88 HIS A O 1
ATOM 696 N N . ALA A 1 89 ? 14.974 4.246 -16.527 1.00 81.19 89 ALA A N 1
ATOM 697 C CA . ALA A 1 89 ? 14.394 5.453 -17.101 1.00 81.19 89 ALA A CA 1
ATOM 698 C C . ALA A 1 89 ? 13.537 6.215 -16.073 1.00 81.19 89 ALA A C 1
ATOM 700 O O . ALA A 1 89 ? 13.625 7.439 -15.985 1.00 81.19 89 ALA A O 1
ATOM 701 N N . LEU A 1 90 ? 12.753 5.493 -15.256 1.00 76.94 90 LEU A N 1
ATOM 702 C CA . LEU A 1 90 ? 11.988 6.064 -14.143 1.00 76.94 90 LEU A CA 1
ATOM 703 C C . LEU A 1 90 ? 12.901 6.754 -13.124 1.00 76.94 90 LEU A C 1
ATOM 705 O O . LEU A 1 90 ? 12.626 7.884 -12.732 1.00 76.94 90 LEU A O 1
ATOM 709 N N . MET A 1 91 ? 13.987 6.097 -12.710 1.00 70.50 91 MET A N 1
ATOM 710 C CA . MET A 1 91 ? 14.931 6.662 -11.744 1.00 70.50 91 MET A CA 1
ATOM 711 C C . MET A 1 91 ? 15.618 7.916 -12.267 1.00 70.50 91 MET A C 1
ATOM 713 O O . MET A 1 91 ? 15.641 8.916 -11.560 1.00 70.50 91 MET A O 1
ATOM 717 N N . GLU A 1 92 ? 16.099 7.899 -13.510 1.00 79.81 92 GLU A N 1
ATOM 718 C CA . GLU A 1 92 ? 16.724 9.072 -14.127 1.00 79.81 92 GLU A CA 1
ATOM 719 C C . GLU A 1 92 ? 15.739 10.249 -14.223 1.00 79.81 92 GLU A C 1
ATOM 721 O O . GLU A 1 92 ? 16.113 11.403 -14.026 1.00 79.81 92 GLU A O 1
ATOM 726 N N . LYS A 1 93 ? 14.450 9.970 -14.462 1.00 80.31 93 LYS A N 1
ATOM 727 C CA . LYS A 1 93 ? 13.389 10.988 -14.447 1.00 80.31 93 LYS A CA 1
ATOM 728 C C . LYS A 1 93 ? 13.091 11.541 -13.054 1.00 80.31 93 LYS A C 1
ATOM 730 O O . LYS A 1 93 ? 12.765 12.721 -12.947 1.00 80.31 93 LYS A O 1
ATOM 735 N N . LEU A 1 94 ? 13.146 10.704 -12.017 1.00 72.06 94 LEU A N 1
ATOM 736 C CA . LEU A 1 94 ? 12.882 11.099 -10.628 1.00 72.06 94 LEU A CA 1
ATOM 737 C C . LEU A 1 94 ? 14.078 11.820 -9.995 1.00 72.06 94 LEU A C 1
ATOM 739 O O . LEU A 1 94 ? 13.891 12.765 -9.232 1.00 72.06 94 LEU A O 1
ATOM 743 N N . GLN A 1 95 ? 15.296 11.386 -10.314 1.00 73.69 95 GLN A N 1
ATOM 744 C CA . GLN A 1 95 ? 16.544 11.945 -9.814 1.00 73.69 95 GLN A CA 1
ATOM 745 C C . GLN A 1 95 ? 17.617 11.906 -10.919 1.00 73.69 95 GLN A C 1
ATOM 747 O O . GLN A 1 95 ? 18.347 10.913 -11.039 1.00 73.69 95 GLN A O 1
ATOM 752 N N . PRO A 1 96 ? 17.730 12.988 -11.712 1.00 82.75 96 PRO A N 1
ATOM 753 C CA . PRO A 1 96 ? 18.691 13.074 -12.807 1.00 82.75 96 PRO A CA 1
ATOM 754 C C . PRO A 1 96 ? 20.131 12.830 -12.344 1.00 82.75 96 PRO A C 1
ATOM 756 O O . PRO A 1 96 ? 20.544 13.324 -11.293 1.00 82.75 96 PRO A O 1
ATOM 759 N N . GLY A 1 97 ? 20.901 12.086 -13.139 1.00 74.44 97 GLY A N 1
ATOM 760 C CA . GLY A 1 97 ? 22.301 11.755 -12.865 1.00 74.44 97 GLY A CA 1
ATOM 761 C C . GLY A 1 97 ? 22.528 10.429 -12.135 1.00 74.44 97 GLY A C 1
ATOM 762 O O . GLY A 1 97 ? 23.680 10.054 -11.926 1.00 74.44 97 GLY A O 1
ATOM 763 N N . THR A 1 98 ? 21.472 9.690 -11.780 1.00 65.56 98 THR A N 1
ATOM 764 C CA . THR A 1 98 ? 21.617 8.348 -11.192 1.00 65.56 98 THR A CA 1
ATOM 765 C C . THR A 1 98 ? 21.970 7.293 -12.238 1.00 65.56 98 THR A C 1
ATOM 767 O O . THR A 1 98 ? 22.755 6.392 -11.943 1.00 65.56 98 THR A O 1
ATOM 770 N N . CYS A 1 99 ? 21.424 7.382 -13.455 1.00 68.75 99 CYS A N 1
ATOM 771 C CA . CYS A 1 99 ? 21.605 6.403 -14.531 1.00 68.75 99 CYS A CA 1
ATOM 772 C C . CYS A 1 99 ? 21.549 7.072 -15.926 1.00 68.75 99 CYS A C 1
ATOM 774 O O . CYS A 1 99 ? 20.681 6.733 -16.731 1.00 68.75 99 CYS A O 1
ATOM 776 N N . PRO A 1 100 ? 22.490 7.965 -16.286 1.00 72.25 100 PRO A N 1
ATOM 777 C CA . PRO A 1 100 ? 22.405 8.760 -17.519 1.00 72.25 100 PRO A CA 1
ATOM 778 C C . PRO A 1 100 ? 22.426 7.921 -18.811 1.00 72.25 100 PRO A C 1
ATOM 780 O O . PRO A 1 100 ? 21.816 8.294 -19.811 1.00 72.25 100 PRO A O 1
ATOM 783 N N . ASN A 1 101 ? 23.067 6.746 -18.789 1.00 76.88 101 ASN A N 1
ATOM 784 C CA . ASN A 1 101 ? 23.202 5.858 -19.952 1.00 76.88 101 ASN A CA 1
ATOM 785 C C . ASN A 1 101 ? 22.180 4.710 -19.964 1.00 76.88 101 ASN A C 1
ATOM 787 O O . ASN A 1 101 ? 22.438 3.653 -20.544 1.00 76.88 101 ASN A O 1
ATOM 791 N N . TRP A 1 102 ? 21.012 4.896 -19.341 1.00 76.62 102 TRP A N 1
ATOM 792 C CA . TRP A 1 102 ? 20.003 3.840 -19.202 1.00 76.62 102 TRP A CA 1
ATOM 793 C C . TRP A 1 102 ? 19.537 3.236 -20.542 1.00 76.62 102 TRP A C 1
ATOM 795 O O . TRP A 1 102 ? 19.196 2.058 -20.600 1.00 76.62 102 TRP A O 1
ATOM 805 N N . LYS A 1 103 ? 19.589 3.996 -21.645 1.00 78.44 103 LYS A N 1
ATOM 806 C CA . LYS A 1 103 ? 19.236 3.520 -23.001 1.00 78.44 103 LYS A CA 1
ATOM 807 C C . LYS A 1 103 ? 20.220 2.499 -23.583 1.00 78.44 103 LYS A C 1
ATOM 809 O O . LYS A 1 103 ? 19.857 1.751 -24.483 1.00 78.44 103 LYS A O 1
ATOM 814 N N . GLN A 1 104 ? 21.464 2.485 -23.105 1.00 75.94 104 GLN A N 1
ATOM 815 C CA . GLN A 1 104 ? 22.538 1.613 -23.605 1.00 75.94 104 GLN A CA 1
ATOM 816 C C . GLN A 1 104 ? 22.756 0.381 -22.717 1.00 75.94 104 GLN A C 1
ATOM 818 O O . GLN A 1 104 ? 23.690 -0.393 -22.930 1.00 75.94 104 GLN A O 1
ATOM 823 N N . LEU A 1 105 ? 21.909 0.199 -21.703 1.00 68.31 105 LEU A N 1
ATOM 824 C CA . LEU A 1 105 ? 21.993 -0.920 -20.780 1.00 68.31 105 LEU A CA 1
ATOM 825 C C . LEU A 1 105 ? 21.781 -2.255 -21.519 1.00 68.31 105 LEU A C 1
ATOM 827 O O . LEU A 1 105 ? 20.724 -2.522 -22.090 1.00 68.31 105 LEU A O 1
ATOM 831 N N . SER A 1 106 ? 22.808 -3.109 -21.508 1.00 59.31 106 SER A N 1
ATOM 832 C CA . SER A 1 106 ? 22.747 -4.469 -22.047 1.00 59.31 106 SER A CA 1
ATOM 833 C C . SER A 1 106 ? 22.112 -5.439 -21.041 1.00 59.31 106 SER A C 1
ATOM 835 O O . SER A 1 106 ? 22.258 -5.277 -19.827 1.00 59.31 106 SER A O 1
ATOM 837 N N . ARG A 1 107 ? 21.478 -6.519 -21.532 1.00 56.25 107 ARG A N 1
ATOM 838 C CA . ARG A 1 107 ? 20.851 -7.568 -20.690 1.00 56.25 107 ARG A CA 1
ATOM 839 C C . ARG A 1 107 ? 21.778 -8.142 -19.605 1.00 56.25 107 ARG A C 1
ATOM 841 O O . ARG A 1 107 ? 21.298 -8.610 -18.578 1.00 56.25 107 ARG A O 1
ATOM 848 N N . THR A 1 108 ? 23.093 -8.111 -19.810 1.00 49.44 108 THR A N 1
ATOM 849 C CA . THR A 1 108 ? 24.098 -8.622 -18.866 1.00 49.44 108 THR A CA 1
ATOM 850 C C . THR A 1 108 ? 24.446 -7.631 -17.750 1.00 49.44 108 THR A C 1
ATOM 852 O O . THR A 1 108 ? 24.623 -8.058 -16.609 1.00 49.44 108 THR A O 1
ATOM 855 N N . ASN A 1 109 ? 24.463 -6.321 -18.023 1.00 54.97 109 ASN A N 1
ATOM 856 C CA . ASN A 1 109 ? 24.561 -5.288 -16.980 1.00 54.97 109 ASN A CA 1
ATOM 857 C C . ASN A 1 109 ? 23.236 -5.130 -16.209 1.00 54.97 109 ASN A C 1
ATOM 859 O O . ASN A 1 109 ? 23.252 -4.796 -15.022 1.00 54.97 109 ASN A O 1
ATOM 863 N N . ASN A 1 110 ? 22.108 -5.471 -16.846 1.00 54.28 110 ASN A N 1
ATOM 864 C CA . ASN A 1 110 ? 20.773 -5.428 -16.245 1.00 54.28 110 ASN A CA 1
ATOM 865 C C . ASN A 1 110 ? 20.619 -6.362 -15.050 1.00 54.28 110 ASN A C 1
ATOM 867 O O . ASN A 1 110 ? 20.010 -5.958 -14.071 1.00 54.28 110 ASN A O 1
ATOM 871 N N . LEU A 1 111 ? 21.187 -7.571 -15.075 1.00 50.91 111 LEU A N 1
ATOM 872 C CA . LEU A 1 111 ? 21.023 -8.519 -13.966 1.00 50.91 111 LEU A CA 1
ATOM 873 C C . LEU A 1 111 ? 21.681 -8.023 -12.677 1.00 50.91 111 LEU A C 1
ATOM 875 O O . LEU A 1 111 ? 21.077 -8.083 -11.615 1.00 50.91 111 LEU A O 1
ATOM 879 N N . ARG A 1 112 ? 22.908 -7.497 -12.746 1.00 49.69 112 ARG A N 1
ATOM 880 C CA . ARG A 1 112 ? 23.617 -7.040 -11.539 1.00 49.69 112 ARG A CA 1
ATOM 881 C C . ARG A 1 112 ? 22.948 -5.822 -10.914 1.00 49.69 112 ARG A C 1
ATOM 883 O O . ARG A 1 112 ? 22.808 -5.766 -9.695 1.00 49.69 112 ARG A O 1
ATOM 890 N N . ILE A 1 113 ? 22.513 -4.879 -11.744 1.00 54.06 113 ILE A N 1
ATOM 891 C CA . ILE A 1 113 ? 21.908 -3.635 -11.269 1.00 54.06 113 ILE A CA 1
ATOM 892 C C . ILE A 1 113 ? 20.439 -3.856 -10.897 1.00 54.06 113 ILE A C 1
ATOM 894 O O . ILE A 1 113 ? 20.015 -3.337 -9.876 1.00 54.06 113 ILE A O 1
ATOM 898 N N . SER A 1 114 ? 19.673 -4.691 -11.611 1.00 53.31 114 SER A N 1
ATOM 899 C CA . SER A 1 114 ? 18.307 -5.043 -11.192 1.00 53.31 114 SER A CA 1
ATOM 900 C C . SER A 1 114 ? 18.306 -5.878 -9.915 1.00 53.31 114 SER A C 1
ATOM 902 O O . SER A 1 114 ? 17.420 -5.694 -9.087 1.00 53.31 114 SER A O 1
ATOM 904 N N . ILE A 1 115 ? 19.296 -6.753 -9.703 1.00 54.31 115 ILE A N 1
ATOM 905 C CA . ILE A 1 115 ? 19.475 -7.451 -8.424 1.00 54.31 115 ILE A CA 1
ATOM 906 C C . ILE A 1 115 ? 19.809 -6.433 -7.335 1.00 54.31 115 ILE A C 1
ATOM 908 O O . ILE A 1 115 ? 19.096 -6.382 -6.340 1.00 54.31 115 ILE A O 1
ATOM 912 N N . TYR A 1 116 ? 20.803 -5.564 -7.538 1.00 52.78 116 TYR A N 1
ATOM 913 C CA . TYR A 1 116 ? 21.141 -4.510 -6.576 1.00 52.78 116 TYR A CA 1
ATOM 914 C C . TYR A 1 116 ? 19.937 -3.624 -6.241 1.00 52.78 116 TYR A C 1
ATOM 916 O O . TYR A 1 116 ? 19.675 -3.355 -5.075 1.00 52.78 116 TYR A O 1
ATOM 924 N N . LEU A 1 117 ? 19.166 -3.225 -7.248 1.00 58.84 117 LEU A N 1
ATOM 925 C CA . LEU A 1 117 ? 18.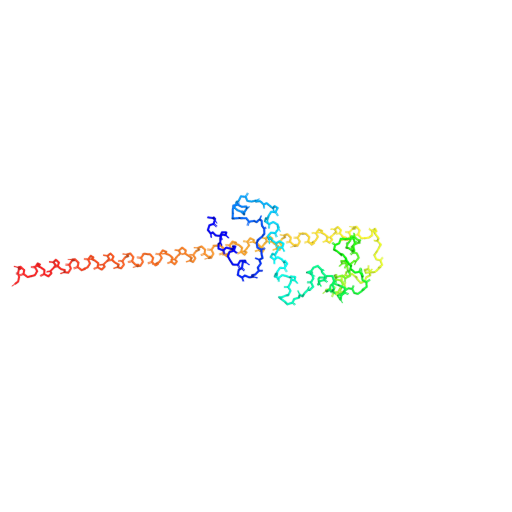032 -2.329 -7.098 1.00 58.84 117 LEU A CA 1
ATOM 926 C C . LEU A 1 117 ? 16.811 -3.026 -6.500 1.00 58.84 117 LEU A C 1
ATOM 928 O O . LEU A 1 117 ? 16.129 -2.441 -5.670 1.00 58.84 117 LEU A O 1
ATOM 932 N N . SER A 1 118 ? 16.552 -4.284 -6.859 1.00 54.69 118 SER A N 1
ATOM 933 C CA . SER A 1 118 ? 15.511 -5.095 -6.218 1.00 54.69 118 SER A CA 1
ATOM 934 C C . SER A 1 118 ? 15.842 -5.357 -4.751 1.00 54.69 118 SER A C 1
ATOM 936 O O . SER A 1 118 ? 14.960 -5.255 -3.904 1.00 54.69 118 SER A O 1
ATOM 938 N N . ILE A 1 119 ? 17.112 -5.598 -4.418 1.00 51.41 119 ILE A N 1
ATOM 939 C CA . ILE A 1 119 ? 17.587 -5.736 -3.040 1.00 51.41 119 ILE A CA 1
ATOM 940 C C . ILE A 1 119 ? 17.473 -4.394 -2.314 1.00 51.41 119 ILE A C 1
ATOM 942 O O . ILE A 1 119 ? 16.862 -4.332 -1.257 1.00 51.41 119 ILE A O 1
ATOM 946 N N . TYR A 1 120 ? 17.971 -3.302 -2.891 1.00 51.09 120 TYR A N 1
ATOM 947 C CA . TYR A 1 120 ? 17.904 -1.973 -2.288 1.00 51.09 120 TYR A CA 1
ATOM 948 C C . TYR A 1 120 ? 16.459 -1.530 -2.050 1.00 51.09 120 TYR A C 1
ATOM 950 O O . TYR A 1 120 ? 16.119 -1.118 -0.947 1.00 51.09 120 TYR A O 1
ATOM 958 N N . LEU A 1 121 ? 15.585 -1.673 -3.048 1.00 57.09 121 LEU A N 1
ATOM 959 C CA . LEU A 1 121 ? 14.181 -1.292 -2.954 1.00 57.09 121 LEU A CA 1
ATOM 960 C C . LEU A 1 121 ? 13.405 -2.221 -2.019 1.00 57.09 121 LEU A C 1
ATOM 962 O O . LEU A 1 121 ? 12.584 -1.739 -1.251 1.00 57.09 121 LEU A O 1
ATOM 966 N N . SER A 1 122 ? 13.671 -3.531 -2.032 1.00 50.41 122 SER A N 1
ATOM 967 C CA . SER A 1 122 ? 13.027 -4.469 -1.101 1.00 50.41 122 SER A CA 1
ATOM 968 C C . SER A 1 122 ? 13.461 -4.226 0.341 1.00 50.41 122 SER A C 1
ATOM 970 O O . SER A 1 122 ? 12.613 -4.236 1.228 1.00 50.41 122 SER A O 1
ATOM 972 N N . ILE A 1 123 ? 14.739 -3.937 0.593 1.00 48.97 123 ILE A N 1
ATOM 973 C CA . ILE A 1 123 ? 15.260 -3.598 1.922 1.00 48.97 123 ILE A CA 1
ATOM 974 C C . ILE A 1 123 ? 14.720 -2.237 2.361 1.00 48.97 123 ILE A C 1
ATOM 976 O O . ILE A 1 123 ? 14.165 -2.128 3.446 1.00 48.97 123 ILE A O 1
ATOM 980 N N . TYR A 1 124 ? 14.806 -1.212 1.515 1.00 47.19 124 TYR A N 1
ATOM 981 C CA . TYR A 1 124 ? 14.299 0.122 1.831 1.00 47.19 124 TYR A CA 1
ATOM 982 C C . TYR A 1 124 ? 12.793 0.096 2.094 1.00 47.19 124 TYR A C 1
ATOM 984 O O . TYR A 1 124 ? 12.342 0.621 3.106 1.00 47.19 124 TYR A O 1
ATOM 992 N N . LEU A 1 125 ? 12.013 -0.563 1.233 1.00 56.03 125 LEU A N 1
ATOM 993 C CA . LEU A 1 125 ? 10.567 -0.662 1.386 1.00 56.03 125 LEU A CA 1
ATOM 994 C C . LEU A 1 125 ? 10.185 -1.544 2.574 1.00 56.03 125 LEU A C 1
ATOM 996 O O . LEU A 1 125 ? 9.278 -1.177 3.303 1.00 56.03 125 LEU A O 1
ATOM 1000 N N . SER A 1 126 ? 10.862 -2.668 2.821 1.00 50.84 126 SER A N 1
ATOM 1001 C CA . SER A 1 126 ? 10.566 -3.512 3.991 1.00 50.84 126 SER A CA 1
ATOM 1002 C C . SER A 1 126 ? 10.926 -2.821 5.302 1.00 50.84 126 SER A C 1
ATOM 1004 O O . SER A 1 126 ? 10.145 -2.885 6.247 1.00 50.84 126 SER A O 1
ATOM 1006 N N . ILE A 1 127 ? 12.047 -2.100 5.366 1.00 50.88 127 ILE A N 1
ATOM 1007 C CA . ILE A 1 127 ? 12.433 -1.300 6.531 1.00 50.88 127 ILE A CA 1
ATOM 1008 C C . ILE A 1 127 ? 11.465 -0.130 6.703 1.00 50.88 127 ILE A C 1
ATOM 1010 O O . ILE A 1 127 ? 10.914 0.041 7.782 1.00 50.88 127 ILE A O 1
ATOM 1014 N N . TYR A 1 128 ? 11.184 0.637 5.650 1.00 50.12 128 TYR A N 1
ATOM 1015 C CA . TYR A 1 128 ? 10.253 1.763 5.716 1.00 50.12 128 TYR A CA 1
ATOM 1016 C C . TYR A 1 128 ? 8.851 1.305 6.114 1.00 50.12 128 TYR A C 1
ATOM 1018 O O . TYR A 1 128 ? 8.256 1.877 7.019 1.00 50.12 128 TYR A O 1
ATOM 1026 N N . LEU A 1 129 ? 8.334 0.244 5.491 1.00 53.41 129 LEU A N 1
ATOM 1027 C CA . LEU A 1 129 ? 7.003 -0.282 5.765 1.00 53.41 129 LEU A CA 1
ATOM 1028 C C . LEU A 1 129 ? 6.935 -0.936 7.145 1.00 53.41 129 LEU A C 1
ATOM 1030 O O . LEU A 1 129 ? 5.946 -0.736 7.830 1.00 53.41 129 LEU A O 1
ATOM 1034 N N . SER A 1 130 ? 7.965 -1.659 7.597 1.00 53.16 130 SER A N 1
ATOM 1035 C CA . SER A 1 130 ? 7.990 -2.237 8.951 1.00 53.16 130 SER A CA 1
ATOM 1036 C C . SER A 1 130 ? 8.129 -1.170 10.031 1.00 53.16 130 SER A C 1
ATOM 1038 O O . SER A 1 130 ? 7.415 -1.233 11.024 1.00 53.16 130 SER A O 1
ATOM 1040 N N . ILE A 1 131 ? 8.981 -0.162 9.839 1.00 51.81 131 ILE A N 1
ATOM 1041 C CA . ILE A 1 131 ? 9.130 0.967 10.762 1.00 51.81 131 ILE A CA 1
ATOM 1042 C C . ILE A 1 131 ? 7.847 1.791 10.782 1.00 51.81 131 ILE A C 1
ATOM 1044 O O . ILE A 1 131 ? 7.329 2.061 11.859 1.00 51.81 131 ILE A O 1
ATOM 1048 N N . TYR A 1 132 ? 7.297 2.145 9.620 1.00 51.44 132 TYR A N 1
ATOM 1049 C CA . TYR A 1 132 ? 6.052 2.901 9.523 1.00 51.44 132 TYR A CA 1
ATOM 1050 C C . TYR A 1 132 ? 4.888 2.113 10.120 1.00 51.44 132 TYR A C 1
ATOM 1052 O O . TYR A 1 132 ? 4.184 2.637 10.967 1.00 51.44 132 TYR A O 1
ATOM 1060 N N . HIS A 1 133 ? 4.710 0.841 9.761 1.00 53.03 133 HIS A N 1
ATOM 1061 C CA . HIS A 1 133 ? 3.646 -0.007 10.297 1.00 53.03 133 HIS A CA 1
ATOM 1062 C C . HIS A 1 133 ? 3.795 -0.212 11.809 1.00 53.03 133 HIS A C 1
ATOM 1064 O O . HIS A 1 133 ? 2.830 -0.004 12.535 1.00 53.03 133 HIS A O 1
ATOM 1070 N N . ASN A 1 134 ? 4.992 -0.533 12.312 1.00 50.25 134 ASN A N 1
ATOM 1071 C CA . ASN A 1 134 ? 5.210 -0.762 13.743 1.00 50.25 134 ASN A CA 1
ATOM 1072 C C . ASN A 1 134 ? 5.129 0.526 14.565 1.00 50.25 134 ASN A C 1
ATOM 1074 O O . ASN A 1 134 ? 4.516 0.519 15.630 1.00 50.25 134 ASN A O 1
ATOM 1078 N N . LEU A 1 135 ? 5.706 1.638 14.104 1.00 48.94 135 LEU A N 1
ATOM 1079 C CA . LEU A 1 135 ? 5.595 2.916 14.810 1.00 48.94 135 LEU A CA 1
ATOM 1080 C C . LEU A 1 135 ? 4.171 3.450 14.735 1.00 48.94 135 LEU A C 1
ATOM 1082 O O . LEU A 1 135 ? 3.626 3.809 15.769 1.00 48.94 135 LEU A O 1
ATOM 1086 N N . PHE A 1 136 ? 3.545 3.452 13.558 1.00 49.12 136 PHE A N 1
ATOM 1087 C CA . PHE A 1 136 ? 2.199 3.989 13.380 1.00 49.12 136 PHE A CA 1
ATOM 1088 C C . PHE A 1 136 ? 1.158 3.150 14.120 1.00 49.12 136 PHE A C 1
ATOM 1090 O O . PHE A 1 136 ? 0.368 3.715 14.864 1.00 49.12 136 PHE A O 1
ATOM 1097 N N . ILE A 1 137 ? 1.180 1.815 14.011 1.00 55.97 137 ILE A N 1
ATOM 1098 C CA . ILE A 1 137 ? 0.233 0.957 14.740 1.00 55.97 137 ILE A CA 1
ATOM 1099 C C . ILE A 1 137 ? 0.530 0.955 16.230 1.00 55.97 137 ILE A C 1
ATOM 1101 O O . ILE A 1 137 ? -0.412 1.077 17.006 1.00 55.97 137 ILE A O 1
ATOM 1105 N N . SER A 1 138 ? 1.792 0.858 16.664 1.00 55.66 138 SER A N 1
ATOM 1106 C CA . SER A 1 138 ? 2.071 0.854 18.105 1.00 55.66 138 SER A CA 1
ATOM 1107 C C . SER A 1 138 ? 1.767 2.204 18.748 1.00 55.66 138 SER A C 1
ATOM 1109 O O . SER A 1 138 ? 1.156 2.210 19.813 1.00 55.66 138 SER A O 1
ATOM 1111 N N . MET A 1 139 ? 2.090 3.339 18.112 1.00 53.44 139 MET A N 1
ATOM 1112 C CA . MET A 1 139 ? 1.689 4.652 18.626 1.00 53.44 139 MET A CA 1
ATOM 1113 C C . MET A 1 139 ? 0.181 4.820 18.581 1.00 53.44 139 MET A C 1
ATOM 1115 O O . MET A 1 139 ? -0.396 5.168 19.603 1.00 53.44 139 MET A O 1
ATOM 1119 N N . TYR A 1 140 ? -0.457 4.587 17.432 1.00 54.78 140 TYR A N 1
ATOM 1120 C CA . TYR A 1 140 ? -1.890 4.815 17.269 1.00 54.78 140 TYR A CA 1
ATOM 1121 C C . TYR A 1 140 ? -2.693 3.926 18.214 1.00 54.78 140 TYR A C 1
ATOM 1123 O O . TYR A 1 140 ? -3.518 4.432 18.961 1.00 54.78 140 TYR A O 1
ATOM 1131 N N . PHE A 1 141 ? -2.404 2.623 18.266 1.00 57.62 141 PHE A N 1
ATOM 1132 C CA . PHE A 1 141 ? -3.090 1.693 19.161 1.00 57.62 141 PHE A CA 1
ATOM 1133 C C . PHE A 1 141 ? -2.837 2.031 20.633 1.00 57.62 141 PHE A C 1
ATOM 1135 O O . PHE A 1 141 ? -3.776 2.044 21.422 1.00 57.62 141 PHE A O 1
ATOM 1142 N N . ARG A 1 142 ? -1.597 2.366 21.019 1.00 63.47 142 ARG A N 1
ATOM 1143 C CA . ARG A 1 142 ? -1.260 2.703 22.412 1.00 63.47 142 ARG A CA 1
ATOM 1144 C C . ARG A 1 142 ? -1.867 4.038 22.852 1.00 63.47 142 ARG A C 1
ATOM 1146 O O . ARG A 1 142 ? -2.385 4.108 23.961 1.00 63.47 142 ARG A O 1
ATOM 1153 N N . LEU A 1 143 ? -1.853 5.071 22.005 1.00 50.31 143 LEU A N 1
ATOM 1154 C CA . LEU A 1 143 ? -2.508 6.360 22.274 1.00 50.31 143 LEU A CA 1
ATOM 1155 C C . LEU A 1 143 ? -4.028 6.218 22.295 1.00 50.31 143 LEU A C 1
ATOM 1157 O O . LEU A 1 143 ? -4.661 6.689 23.232 1.00 50.31 143 LEU A O 1
ATOM 1161 N N . PHE A 1 144 ? -4.611 5.535 21.312 1.00 51.88 144 PHE A N 1
ATOM 1162 C CA . PHE A 1 144 ? -6.056 5.351 21.206 1.00 51.88 144 PHE A CA 1
ATOM 1163 C C . PHE A 1 144 ? -6.617 4.548 22.383 1.00 51.88 144 PHE A C 1
ATOM 1165 O O . PHE A 1 144 ? -7.577 4.985 23.012 1.00 51.88 144 PHE A O 1
ATOM 1172 N N . ILE A 1 145 ? -5.980 3.427 22.743 1.00 60.75 145 ILE A N 1
ATOM 1173 C CA . ILE A 1 145 ? -6.364 2.624 23.912 1.00 60.75 145 ILE A CA 1
ATOM 1174 C C . ILE A 1 145 ? -6.153 3.407 25.210 1.00 60.75 145 ILE A C 1
ATOM 1176 O O . ILE A 1 145 ? -7.036 3.396 26.061 1.00 60.75 145 ILE A O 1
ATOM 1180 N N . SER A 1 146 ? -5.030 4.118 25.363 1.00 65.12 146 SER A N 1
ATOM 1181 C CA . SER A 1 146 ? -4.767 4.928 26.560 1.00 65.12 146 SER A CA 1
ATOM 1182 C C . SER A 1 146 ? -5.812 6.031 26.741 1.00 65.12 146 SER A C 1
ATOM 1184 O O . SER A 1 146 ? -6.354 6.192 27.830 1.00 65.12 146 SER A O 1
ATOM 1186 N N . ILE A 1 147 ? -6.153 6.759 25.674 1.00 61.41 147 ILE A N 1
ATOM 1187 C CA . ILE A 1 147 ? -7.156 7.829 25.722 1.00 61.41 147 ILE A CA 1
ATOM 1188 C C . ILE A 1 147 ? -8.543 7.250 26.008 1.00 61.41 147 ILE A C 1
ATOM 1190 O O . ILE A 1 147 ? -9.221 7.749 26.899 1.00 61.41 147 ILE A O 1
ATOM 1194 N N . LEU A 1 148 ? -8.954 6.179 25.319 1.00 53.62 148 LEU A N 1
ATOM 1195 C CA . LEU A 1 148 ? -10.259 5.549 25.546 1.00 53.62 148 LEU A CA 1
ATOM 1196 C C . LEU A 1 148 ? -10.406 5.002 26.964 1.00 53.62 148 LEU A C 1
ATOM 1198 O O . LEU A 1 148 ? -11.423 5.255 27.603 1.00 53.62 148 LEU A O 1
ATOM 1202 N N . ILE A 1 149 ? -9.403 4.277 27.466 1.00 66.12 149 ILE A N 1
ATOM 1203 C CA . ILE A 1 149 ? -9.434 3.705 28.817 1.00 66.12 149 ILE A CA 1
ATOM 1204 C C . ILE A 1 149 ? -9.446 4.818 29.864 1.00 66.12 149 ILE A C 1
ATOM 1206 O O . ILE A 1 149 ? -10.272 4.777 30.773 1.00 66.12 149 ILE A O 1
ATOM 1210 N N . ASN A 1 150 ? -8.586 5.831 29.730 1.00 64.31 150 ASN A N 1
ATOM 1211 C CA . ASN A 1 150 ? -8.531 6.931 30.693 1.00 64.31 150 ASN A CA 1
ATOM 1212 C C . ASN A 1 150 ? -9.819 7.753 30.695 1.00 64.31 150 ASN A C 1
ATOM 1214 O O . ASN A 1 150 ? -10.316 8.086 31.767 1.00 64.31 150 ASN A O 1
ATOM 1218 N N . LEU A 1 151 ? -10.388 8.041 29.521 1.00 58.88 151 LEU A N 1
ATOM 1219 C CA . LEU A 1 151 ? -11.650 8.768 29.415 1.00 58.88 151 LEU A CA 1
ATOM 1220 C C . LEU A 1 151 ? -12.801 7.953 30.018 1.00 58.88 151 LEU A C 1
ATOM 1222 O O . LEU A 1 151 ? -13.594 8.484 30.789 1.00 58.88 151 LEU A O 1
ATOM 1226 N N . PHE A 1 152 ? -12.864 6.652 29.724 1.00 58.31 152 PHE A N 1
ATOM 1227 C CA . PHE A 1 152 ? -13.915 5.777 30.238 1.00 58.31 152 PHE A CA 1
ATOM 1228 C C . PHE A 1 152 ? -13.834 5.616 31.759 1.00 58.31 152 PHE A C 1
ATOM 1230 O O . PHE A 1 152 ? -14.842 5.770 32.442 1.00 58.31 152 PHE A O 1
ATOM 1237 N N . ILE A 1 153 ? -12.638 5.375 32.305 1.00 67.88 153 ILE A N 1
ATOM 1238 C CA . ILE A 1 153 ? -12.416 5.273 33.755 1.00 67.88 153 ILE A CA 1
ATOM 1239 C C . ILE A 1 153 ? -12.706 6.608 34.441 1.00 67.88 153 ILE A C 1
ATOM 1241 O O . ILE A 1 153 ? -13.382 6.624 35.463 1.00 67.88 153 ILE A O 1
ATOM 1245 N N . SER A 1 154 ? -12.239 7.726 33.880 1.00 70.00 154 SER A N 1
ATOM 1246 C CA . SER A 1 154 ? -12.485 9.073 34.410 1.00 70.00 154 SER A CA 1
ATOM 1247 C C . SER A 1 154 ? -13.980 9.379 34.507 1.00 70.00 154 SER A C 1
ATOM 1249 O O . SER A 1 154 ? -14.466 9.794 35.562 1.00 70.00 154 SER A O 1
ATOM 1251 N N . ILE A 1 155 ? -14.725 9.135 33.429 1.00 66.31 155 ILE A N 1
ATOM 1252 C CA . ILE A 1 155 ? -16.163 9.403 33.373 1.00 66.31 155 ILE A CA 1
ATOM 1253 C C . ILE A 1 155 ? -16.914 8.446 34.303 1.00 66.31 155 ILE A C 1
ATOM 1255 O O . ILE A 1 155 ? -17.720 8.888 35.115 1.00 66.31 155 ILE A O 1
ATOM 1259 N N . TYR A 1 156 ? -16.613 7.149 34.251 1.00 63.78 156 TYR A N 1
ATOM 1260 C CA . TYR A 1 156 ? -17.259 6.159 35.109 1.00 63.78 156 TYR A CA 1
ATOM 1261 C C . TYR A 1 156 ? -17.028 6.451 36.595 1.00 63.78 156 TYR A C 1
ATOM 1263 O O . TYR A 1 156 ? -17.977 6.479 37.374 1.00 63.78 156 TYR A O 1
ATOM 1271 N N . LEU A 1 157 ? -15.780 6.720 36.989 1.00 69.12 157 LEU A N 1
ATOM 1272 C CA . LEU A 1 157 ? -15.427 6.974 38.381 1.00 69.12 157 LEU A CA 1
ATOM 1273 C C . LEU A 1 157 ? -16.014 8.297 38.881 1.00 69.12 157 LEU A C 1
ATOM 1275 O O . LEU A 1 157 ? -16.503 8.347 40.003 1.00 69.12 157 LEU A O 1
ATOM 1279 N N . SER A 1 158 ? -16.014 9.351 38.060 1.00 71.94 158 SER A N 1
ATOM 1280 C CA . SER A 1 158 ? -16.601 10.645 38.440 1.00 71.94 158 SER A CA 1
ATOM 1281 C C . SER A 1 158 ? -18.118 10.568 38.616 1.00 71.94 158 SER A C 1
ATOM 1283 O O . SER A 1 158 ? -18.647 11.088 39.599 1.00 71.94 158 SER A O 1
ATOM 1285 N N . ILE A 1 159 ? -18.824 9.868 37.727 1.00 70.88 159 ILE A N 1
ATOM 1286 C CA . ILE A 1 159 ? -20.272 9.657 37.840 1.00 70.88 159 ILE A CA 1
ATOM 1287 C C . ILE A 1 159 ? -20.587 8.762 39.041 1.00 70.88 159 ILE A C 1
ATOM 1289 O O . ILE A 1 159 ? -21.417 9.115 39.872 1.00 70.88 159 ILE A O 1
ATOM 1293 N N . TYR A 1 160 ? -19.896 7.631 39.181 1.00 66.31 160 TYR A N 1
ATOM 1294 C CA . TYR A 1 160 ? -20.134 6.704 40.284 1.00 66.31 160 TYR A CA 1
ATOM 1295 C C . TYR A 1 160 ? -19.866 7.356 41.645 1.00 66.31 160 TYR A C 1
ATOM 1297 O O . TYR A 1 160 ? -20.695 7.270 42.550 1.00 66.31 160 TYR A O 1
ATOM 1305 N N . LEU A 1 161 ? -18.736 8.056 41.781 1.00 69.75 161 LEU A N 1
ATOM 1306 C CA . LEU A 1 161 ? -18.354 8.705 43.031 1.00 69.75 161 LEU A CA 1
ATOM 1307 C C . LEU A 1 161 ? -19.270 9.887 43.361 1.00 69.75 161 LEU A C 1
ATOM 1309 O O . LEU A 1 161 ? -19.638 10.042 44.520 1.00 69.75 161 LEU A O 1
ATOM 1313 N N . SER A 1 162 ? -19.672 10.692 42.371 1.00 71.94 162 SER A N 1
ATOM 1314 C CA . SER A 1 162 ? -20.597 11.812 42.603 1.00 71.94 162 SER A CA 1
ATOM 1315 C C . SER A 1 162 ? -21.976 11.336 43.053 1.00 71.94 162 SER A C 1
ATOM 1317 O O . SER A 1 162 ? -22.508 11.867 44.026 1.00 71.94 162 SER A O 1
ATOM 1319 N N . ILE A 1 163 ? -22.522 10.295 42.420 1.00 72.44 163 ILE A N 1
ATOM 1320 C CA . ILE A 1 163 ? -23.805 9.705 42.814 1.00 72.44 163 ILE A CA 1
ATOM 1321 C C . ILE A 1 163 ? -23.699 9.108 44.218 1.00 72.44 163 ILE A C 1
ATOM 1323 O O . ILE A 1 163 ? -24.489 9.464 45.091 1.00 72.44 163 ILE A O 1
ATOM 1327 N N . TYR A 1 164 ? -22.698 8.264 44.467 1.00 67.56 164 TYR A N 1
ATOM 1328 C CA . TYR A 1 164 ? -22.519 7.617 45.767 1.00 67.56 164 TYR A CA 1
ATOM 1329 C C . TYR A 1 164 ? -22.349 8.638 46.899 1.00 67.56 164 TYR A C 1
ATOM 1331 O O . TYR A 1 164 ? -23.014 8.548 47.930 1.00 67.56 164 TYR A O 1
ATOM 1339 N N . LEU A 1 165 ? -21.503 9.650 46.686 1.00 70.62 165 LEU A N 1
ATOM 1340 C CA . LEU A 1 165 ? -21.252 10.700 47.666 1.00 70.62 165 LEU A CA 1
ATOM 1341 C C . LEU A 1 165 ? -22.501 11.562 47.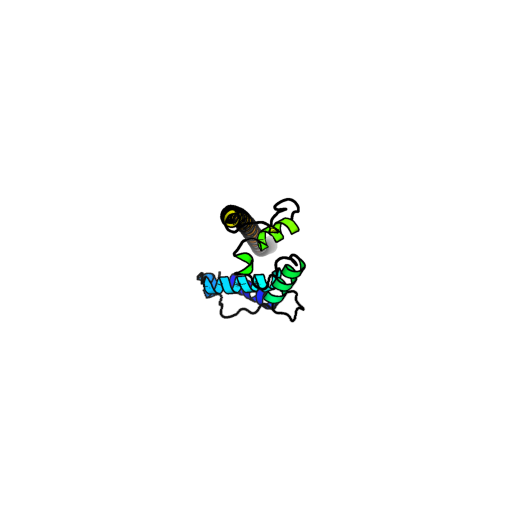903 1.00 70.62 165 LEU A C 1
ATOM 1343 O O . LEU A 1 165 ? -22.778 11.904 49.049 1.00 70.62 165 LEU A O 1
ATOM 1347 N N . SER A 1 166 ? -23.276 11.869 46.855 1.00 72.69 166 SER A N 1
ATOM 1348 C CA . SER A 1 166 ? -24.5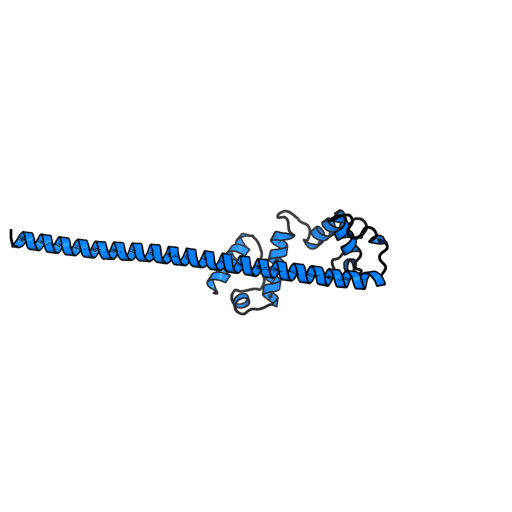17 12.648 46.974 1.00 72.69 166 SER A CA 1
ATOM 1349 C C . SER A 1 166 ? -25.589 11.939 47.802 1.00 72.69 166 SER A C 1
ATOM 1351 O O . SER A 1 166 ? -26.213 12.569 48.652 1.00 72.69 166 SER A O 1
ATOM 1353 N N . ILE A 1 167 ? -25.750 10.626 47.615 1.00 76.38 167 ILE A N 1
ATOM 1354 C CA . ILE A 1 167 ? -26.703 9.810 48.376 1.00 76.38 167 ILE A CA 1
ATOM 1355 C C . ILE A 1 167 ? -26.275 9.767 49.845 1.00 76.38 167 ILE A C 1
ATOM 1357 O O . ILE A 1 167 ? -27.061 10.085 50.730 1.00 76.38 167 ILE A O 1
ATOM 1361 N N . TYR A 1 168 ? -24.996 9.488 50.106 1.00 71.38 168 TYR A N 1
ATOM 1362 C CA . TYR A 1 168 ? -24.480 9.367 51.470 1.00 71.38 168 TYR A CA 1
ATOM 1363 C C . TYR A 1 168 ? -24.543 10.689 52.259 1.00 71.38 168 TYR A C 1
ATOM 1365 O O . TYR A 1 168 ? -24.892 10.713 53.443 1.00 71.38 168 TYR A O 1
ATOM 1373 N N . LEU A 1 169 ? -24.228 11.817 51.611 1.00 67.81 169 LEU A N 1
ATOM 1374 C CA . LEU A 1 169 ? -24.384 13.147 52.210 1.00 67.81 169 LEU A CA 1
ATOM 1375 C C . LEU A 1 169 ? -25.856 13.493 52.444 1.00 67.81 169 LEU A C 1
ATOM 1377 O O . LEU A 1 169 ? -26.184 14.018 53.502 1.00 67.81 169 LEU A O 1
ATOM 1381 N N . SER A 1 170 ? -26.747 13.161 51.508 1.00 73.69 170 SER A N 1
ATOM 1382 C CA . SER A 1 170 ? -28.186 13.382 51.680 1.00 73.69 170 SER A CA 1
ATOM 1383 C C . SER A 1 170 ? -28.743 12.592 52.866 1.00 73.69 170 SER A C 1
ATOM 1385 O O . SER A 1 170 ? -29.465 13.145 53.695 1.00 73.69 170 SER A O 1
ATOM 1387 N N . ASP A 1 171 ? -28.373 11.319 52.989 1.00 75.12 171 ASP A N 1
ATOM 1388 C CA . ASP A 1 171 ? -28.836 10.456 54.076 1.00 75.12 171 ASP A CA 1
ATOM 1389 C C . ASP A 1 171 ? -28.292 10.917 55.433 1.00 75.12 171 ASP A C 1
ATOM 1391 O O . ASP A 1 171 ? -29.039 11.002 56.407 1.00 75.12 171 ASP A O 1
ATOM 1395 N N . SER A 1 172 ? -27.009 11.287 55.504 1.00 71.94 172 SER A N 1
ATOM 1396 C CA . SER A 1 172 ? -26.405 11.791 56.746 1.00 71.94 172 SER A CA 1
ATOM 1397 C C . SER A 1 172 ? -26.990 13.132 57.203 1.00 71.94 172 SER A C 1
ATOM 1399 O O . SER A 1 172 ? -27.249 13.303 58.396 1.00 71.94 172 SER A O 1
ATOM 1401 N N . VAL A 1 173 ? -27.259 14.065 56.281 1.00 77.62 173 VAL A N 1
ATOM 1402 C CA . VAL A 1 173 ? -27.928 15.340 56.595 1.00 77.62 173 VAL A CA 1
ATOM 1403 C C . VAL A 1 173 ? -29.361 15.100 57.068 1.00 77.62 173 VAL A C 1
ATOM 1405 O O . VAL A 1 173 ? -29.777 15.697 58.063 1.00 77.62 173 VAL A O 1
ATOM 1408 N N . ASN A 1 174 ? -30.097 14.187 56.428 1.00 74.88 174 ASN A N 1
ATOM 1409 C CA . ASN A 1 174 ? -31.434 13.803 56.878 1.00 74.88 174 ASN A CA 1
ATOM 1410 C C . ASN A 1 174 ? -31.405 13.216 58.295 1.00 74.88 174 ASN A C 1
ATOM 1412 O O . ASN A 1 174 ? -32.171 13.664 59.148 1.00 74.88 174 ASN A O 1
ATOM 1416 N N . PHE A 1 175 ? -30.494 12.287 58.590 1.00 76.06 175 PHE A N 1
ATOM 1417 C CA . PHE A 1 175 ? -30.340 11.736 59.940 1.00 76.06 175 PHE A CA 1
ATOM 1418 C C . PHE A 1 175 ? -30.013 12.808 60.983 1.00 76.06 175 PHE A C 1
ATOM 1420 O O . PHE A 1 175 ? -30.606 12.813 62.061 1.00 76.06 175 PHE A O 1
ATOM 1427 N N . LEU A 1 176 ? -29.110 13.738 60.661 1.00 75.81 176 LEU A N 1
ATOM 1428 C CA . LEU A 1 176 ? -28.760 14.842 61.553 1.00 75.81 176 LEU A CA 1
ATOM 1429 C C . LEU A 1 176 ? -29.954 15.775 61.797 1.00 75.81 176 LEU A C 1
ATOM 1431 O O . LEU A 1 176 ? -30.171 16.202 62.929 1.00 75.81 176 LEU A O 1
ATOM 1435 N N . SER A 1 177 ? -30.748 16.059 60.760 1.00 75.12 177 SER A N 1
ATOM 1436 C CA . SER A 1 177 ? -31.953 16.890 60.871 1.00 75.12 177 SER A CA 1
ATOM 1437 C C . SER A 1 177 ? -33.018 16.248 61.767 1.00 75.12 177 SER A C 1
ATOM 1439 O O . SER A 1 177 ? -33.589 16.920 62.624 1.00 75.12 177 SER A O 1
ATOM 1441 N N . ILE A 1 178 ? -33.216 14.932 61.636 1.00 80.38 178 ILE A N 1
ATOM 1442 C CA . ILE A 1 178 ? -34.141 14.155 62.465 1.00 80.38 178 ILE A CA 1
ATOM 1443 C C . ILE A 1 178 ? -33.650 14.136 63.913 1.00 80.38 178 ILE A C 1
ATOM 1445 O O . ILE A 1 178 ? -34.428 14.398 64.827 1.00 80.38 178 ILE A O 1
ATOM 1449 N N . TYR A 1 179 ? -32.356 13.893 64.132 1.00 78.06 179 TYR A N 1
ATOM 1450 C CA . TYR A 1 179 ? -31.759 13.929 65.464 1.00 78.06 179 TYR A CA 1
ATOM 1451 C C . TYR A 1 179 ? -31.956 15.298 66.129 1.00 78.06 179 TYR A C 1
ATOM 1453 O O . TYR A 1 179 ? -32.471 15.363 67.241 1.00 78.06 179 TYR A O 1
ATOM 1461 N N . LEU A 1 180 ? -31.641 16.401 65.441 1.00 73.38 180 LEU A N 1
ATOM 1462 C CA . LEU A 1 180 ? -31.889 17.740 65.984 1.00 73.38 180 LEU A CA 1
ATOM 1463 C C . LEU A 1 180 ? -33.370 17.954 66.326 1.00 73.38 180 LEU A C 1
ATOM 1465 O O . LEU A 1 180 ? -33.653 18.453 67.403 1.00 73.38 180 LEU A O 1
ATOM 1469 N N . SER A 1 181 ? -34.305 17.526 65.472 1.00 73.50 181 SER A N 1
ATOM 1470 C CA . SER A 1 181 ? -35.749 17.705 65.714 1.00 73.50 181 SER A CA 1
ATOM 1471 C C . SER A 1 181 ? -36.305 16.944 66.924 1.00 73.50 181 SER A C 1
ATOM 1473 O O . SER A 1 181 ? -37.391 17.258 67.400 1.00 73.50 181 SER A O 1
ATOM 1475 N N . ILE A 1 182 ? -35.591 15.918 67.396 1.00 82.12 182 ILE A N 1
ATOM 1476 C CA . ILE A 1 182 ? -35.993 15.111 68.555 1.00 82.12 182 ILE A CA 1
ATOM 1477 C C . ILE A 1 182 ? -35.403 15.675 69.857 1.00 82.12 182 ILE A C 1
ATOM 1479 O O . ILE A 1 182 ? -36.017 15.529 70.913 1.00 82.12 182 ILE A O 1
ATOM 1483 N N . TYR A 1 183 ? -34.212 16.279 69.800 1.00 73.75 183 TYR A N 1
ATOM 1484 C CA . TYR A 1 183 ? -33.426 16.655 70.985 1.00 73.75 183 TYR A CA 1
ATOM 1485 C C . TYR A 1 183 ? -33.335 18.169 71.255 1.00 73.75 183 TYR A C 1
ATOM 1487 O O . TYR A 1 183 ? -32.811 18.548 72.305 1.00 73.75 183 TYR A O 1
ATOM 1495 N N . LEU A 1 184 ? -33.818 19.017 70.343 1.00 69.69 184 LEU A N 1
ATOM 1496 C CA . LEU A 1 184 ? -33.915 20.480 70.460 1.00 69.69 184 LEU A CA 1
ATOM 1497 C C . LEU A 1 184 ? -35.377 20.915 70.339 1.00 69.69 184 LEU A C 1
ATOM 1499 O O . LEU A 1 184 ? -35.781 21.783 71.144 1.00 69.69 184 LEU A O 1
#

Secondary structure (DSSP, 8-state):
-HHHHHHHHHHHHHTTPPP-S--HHHHHTT-HHHHHHHHHHHHIIIII--TT--S-HHHHHHHHHHHH-GGG----SSHHHHTSHHHHHHHHHHSTTSSTTGGG--HHHHHHHHHHHHHHHHHHHHHHHHHHHHHHHHHHHHHHHHHHHHHHHHHHHHHHHHHHHHHHHHHHHHHHHHHHHHH-

pLDDT: mean 70.42, std 11.02, range [47.19, 86.75]

Organism: Acanthosepion pharaonis (NCBI:txid158019)

Foldseek 3Di:
DLVVLVVVVVVCVVLVQDQPPDHSCCVVVVVPVSVVVVVVSVCCSPPQDDPPDPDDSQVSVQVVLCVLQVPQNRPDPPPSPVLVLSVLSVVCSVPPPPRPPSVVDDSVNSVVVVVVVVVVCVVVCCCCVCCCVCVVCVVVVVVVCVVVVCVVCVVVCVVVVVVVVVVVVVVVVVVVVVVVVVVD

Sequence (184 aa):
MLQNVDLVFRAIMEDKIKIVNIGNEDVVNGNLKLILGLIWRLILRYQISTSNARAAPKMLMINCLQSFLPDCNITNFSSNWSDGVALHALMEKLQPGTCPNWKQLSRTNNLRISIYLSIYLSIYLSIYLSIYHNLFISMYFRLFISILINLFISIYLSIYLSIYLSIYLSDSVNFLSIYLSIYL